Protein AF-A0A7S0B5Y5-F1 (afdb_monomer_lite)

Sequence (286 aa):
STWCAAFLTNGSPGVAISDFEARLVQMQGPQPQKERVVVRTYHIEKEEIPVEPLSETRFSLYTITFCCVRLVRPLVLAVCFPDGPQNKDVLAGICIACSWLATAGGMLAAVLLRAPLLEWTARQGLPAMQLEAVALRLLAAALIVEAAHQLLAVVRWHLFWSTGVLGEVDTREEVTWEEPLAFMLVILHVAGLLGTAIFICAYGRCYRAAWRRLRERRAAAGNNHGNVHVEQGTRRVDHGKVDVEQGARETPARGRWQQATSAARAWSQALASQVLGGEPRAGARP

Secondary structure (DSSP, 8-state):
--SSTTTTTSSS----TT-------------------------------PPPPTTTSTHHHHHHHHHHHHHHHHHHHHHH-TTSGGGT-HHHHHHHHHHHHHHHHHHHHHHHT-HHHHHHHHHTT--HHHHHHHHHHHHHHHHHHHHHHHHHHHHTHHHHTSSGGG----S-SS-TTHHHHHHHHHHHHHHHHHHHHHHHHHHHHHHHHHHHHHHHHHHHHHHHHHS------------------------THHHHHHHHHHHHHHHHHHHHHHHH----------

Organism: NCBI:txid73915

Radius of gyration: 30.74 Å; chains: 1; bounding box: 66×86×101 Å

Foldseek 3Di:
DPPPVVPVPVPDPPPPPVPPPDPPPDPDDDDDDPPPPPPPPPPPPPPPDDDDACQPDCNLVLLLVLLVLLVVLLVLCCPVQVPFVLVVDPLSVLLSVLSVLLSVLSNVLSVLSHPVNLVVCVVVVHDSLVSPVSSLVSNVVSLVSVVVSVVSCVVVCLCQQHLSSVPPPPDDDDDPPSRVSSVVSNVSVVVSVVSSVVSCVVCVSSSVVSVVVSVVVVVVVVVVVVPPPPCPPPPPDPDDDDPDPPPPPPDCPVVSVVVVVVVVVVVVVVVVCVVPPDDDDPDDDD

Structure (mmCIF, N/CA/C/O backbone):
data_AF-A0A7S0B5Y5-F1
#
_entry.id   AF-A0A7S0B5Y5-F1
#
loop_
_atom_site.group_PDB
_atom_site.id
_atom_site.type_symbol
_atom_site.label_atom_id
_atom_site.label_alt_id
_atom_site.label_comp_id
_atom_site.label_asym_id
_atom_site.label_entity_id
_atom_site.label_seq_id
_atom_site.pdbx_PDB_ins_code
_atom_site.Cartn_x
_atom_site.Cartn_y
_atom_site.Cartn_z
_atom_site.occupancy
_atom_site.B_iso_or_equiv
_atom_site.auth_seq_id
_atom_site.auth_comp_id
_atom_site.auth_asym_id
_atom_site.auth_atom_id
_atom_site.pdbx_PDB_model_num
ATOM 1 N N . SER A 1 1 ? -21.291 13.304 -9.947 1.00 39.16 1 SER A N 1
ATOM 2 C CA . SER A 1 1 ? -20.331 14.427 -10.040 1.00 39.16 1 SER A CA 1
ATOM 3 C C . SER A 1 1 ? -20.405 15.417 -8.867 1.00 39.16 1 SER A C 1
ATOM 5 O O . SER A 1 1 ? -19.496 16.219 -8.730 1.00 39.16 1 SER A O 1
ATOM 7 N N . THR A 1 2 ? -21.386 15.337 -7.958 1.00 35.16 2 THR A N 1
ATOM 8 C CA . THR A 1 2 ? -21.537 16.234 -6.784 1.00 35.16 2 THR A CA 1
ATOM 9 C C . THR A 1 2 ? -20.743 15.839 -5.526 1.00 35.16 2 THR A C 1
ATOM 11 O O . THR A 1 2 ? -20.670 16.619 -4.584 1.00 35.16 2 THR A O 1
ATOM 14 N N . TRP A 1 3 ? -20.092 14.670 -5.499 1.00 35.03 3 TRP A N 1
ATOM 15 C CA . TRP A 1 3 ? -19.387 14.169 -4.306 1.00 35.03 3 TRP A CA 1
ATOM 16 C C . TRP A 1 3 ? -17.942 14.678 -4.141 1.00 35.03 3 TRP A C 1
ATOM 18 O O . TRP A 1 3 ? -17.414 14.645 -3.032 1.00 35.03 3 TRP A O 1
ATOM 28 N N . CYS A 1 4 ? -17.305 15.196 -5.199 1.00 34.84 4 CYS A N 1
ATOM 29 C CA . CYS A 1 4 ? -15.924 15.695 -5.115 1.00 34.84 4 CYS A CA 1
ATOM 30 C C . CYS A 1 4 ? -15.815 17.107 -4.512 1.00 34.84 4 CYS A C 1
ATOM 32 O O . CYS A 1 4 ? -14.804 17.415 -3.885 1.00 34.84 4 CYS A O 1
ATOM 34 N N . ALA A 1 5 ? -16.849 17.949 -4.627 1.00 32.28 5 ALA A N 1
ATOM 35 C CA . ALA A 1 5 ? -16.793 19.335 -4.145 1.00 32.28 5 ALA A CA 1
ATOM 36 C C . ALA A 1 5 ? -16.844 19.455 -2.607 1.00 32.28 5 ALA A C 1
ATOM 38 O O . ALA A 1 5 ? -16.247 20.365 -2.040 1.00 32.28 5 ALA A O 1
ATOM 39 N N . ALA A 1 6 ? -17.473 18.503 -1.908 1.00 41.44 6 ALA A N 1
ATOM 40 C CA . ALA A 1 6 ? -17.549 18.504 -0.441 1.00 41.44 6 ALA A CA 1
ATOM 41 C C . ALA A 1 6 ? -16.256 18.019 0.256 1.00 41.44 6 ALA A C 1
ATOM 43 O O . ALA A 1 6 ? -16.141 18.083 1.482 1.00 41.44 6 ALA A O 1
ATOM 44 N N . PHE A 1 7 ? -15.284 17.502 -0.505 1.00 42.56 7 PHE A N 1
AT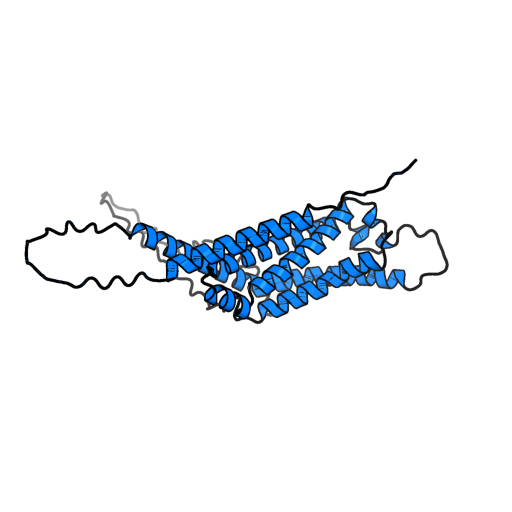OM 45 C CA . PHE A 1 7 ? -14.079 16.880 0.053 1.00 42.56 7 PHE A CA 1
ATOM 46 C C . PHE A 1 7 ? -12.902 17.853 0.200 1.00 42.56 7 PHE A C 1
ATOM 48 O O . PHE A 1 7 ? -12.104 17.697 1.122 1.00 42.56 7 PHE A O 1
ATOM 55 N N . LEU A 1 8 ? -12.819 18.887 -0.646 1.00 40.53 8 LEU A N 1
ATOM 56 C CA . LEU A 1 8 ? -11.734 19.878 -0.608 1.00 40.53 8 LEU A CA 1
ATOM 57 C C . LEU A 1 8 ? -11.936 20.983 0.447 1.00 40.53 8 LEU A C 1
ATOM 59 O O . LEU A 1 8 ? -10.991 21.696 0.761 1.00 40.53 8 LEU A O 1
ATOM 63 N N . THR A 1 9 ? -13.122 21.102 1.054 1.00 44.94 9 THR A N 1
ATOM 64 C CA . THR A 1 9 ? -13.418 22.131 2.073 1.00 44.94 9 THR A CA 1
ATOM 65 C C . THR A 1 9 ? -13.243 21.663 3.522 1.00 44.94 9 THR A C 1
ATOM 67 O O . THR A 1 9 ? -13.337 22.470 4.439 1.00 44.94 9 THR A O 1
ATOM 70 N N . ASN A 1 10 ? -12.925 20.387 3.768 1.00 45.41 10 ASN A N 1
ATOM 71 C CA . ASN A 1 10 ? -12.718 19.858 5.129 1.00 45.41 10 ASN A CA 1
ATOM 72 C C . ASN A 1 10 ? -11.267 19.985 5.644 1.00 45.41 10 ASN A C 1
ATOM 74 O O . ASN A 1 10 ? -10.918 19.406 6.675 1.00 45.41 10 ASN A O 1
ATOM 78 N N . GLY A 1 11 ? -10.423 20.730 4.928 1.00 39.28 11 GLY A N 1
ATOM 79 C CA . GLY A 1 11 ? -9.003 20.916 5.213 1.00 39.28 11 GLY A CA 1
ATOM 80 C C . GLY A 1 11 ? -8.646 22.316 5.708 1.00 39.28 11 GLY A C 1
ATOM 81 O O . GLY A 1 11 ? -7.759 22.931 5.141 1.00 39.28 11 GLY A O 1
ATOM 82 N N . SER A 1 12 ? -9.322 22.836 6.732 1.00 32.78 12 SER A N 1
ATOM 83 C CA . SER A 1 12 ? -8.753 23.840 7.646 1.00 32.78 12 SER A CA 1
ATOM 84 C C . SER A 1 12 ? -9.671 23.991 8.863 1.00 32.78 12 SER A C 1
ATOM 86 O O . SER A 1 12 ? -10.893 23.956 8.687 1.00 32.78 12 SER A O 1
ATOM 88 N N . PRO A 1 13 ? -9.156 24.169 10.095 1.00 42.69 13 PRO A N 1
ATOM 89 C CA . PRO A 1 13 ? -9.951 24.656 11.213 1.00 42.69 13 PRO A CA 1
ATOM 90 C C . PRO A 1 13 ? -10.277 26.133 10.959 1.00 42.69 13 PRO A C 1
ATOM 92 O O . PRO A 1 13 ? -9.744 27.033 11.600 1.00 42.69 13 PRO A O 1
ATOM 95 N N . GLY A 1 14 ? -11.155 26.384 9.988 1.00 37.28 14 GLY A N 1
ATOM 96 C CA . GLY A 1 14 ? -11.897 27.624 9.902 1.00 37.28 14 GLY A CA 1
ATOM 97 C C . GLY A 1 14 ? -12.808 27.661 11.113 1.00 37.28 14 GLY A C 1
ATOM 98 O O . GLY A 1 14 ? -13.929 27.158 11.077 1.00 37.28 14 GLY A O 1
ATOM 99 N N . VAL A 1 15 ? -12.296 28.209 12.213 1.00 46.28 15 VAL A N 1
ATOM 100 C CA . VAL A 1 15 ? -13.145 28.841 13.209 1.00 46.28 15 VAL A CA 1
ATOM 101 C C . VAL A 1 15 ? -13.877 29.927 12.429 1.00 46.28 15 VAL A C 1
ATOM 103 O O . VAL A 1 15 ? -13.324 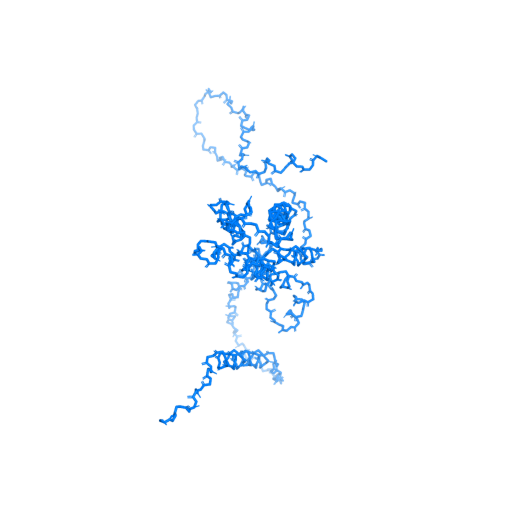30.991 12.163 1.00 46.28 15 VAL A O 1
ATOM 106 N N . ALA A 1 16 ? -15.086 29.619 11.968 1.00 42.12 16 ALA A N 1
ATOM 107 C CA . ALA A 1 16 ? -16.027 30.626 11.528 1.00 42.12 16 ALA A CA 1
ATOM 108 C C . ALA A 1 16 ? -16.400 31.424 12.782 1.00 42.12 16 ALA A C 1
ATOM 110 O O . ALA A 1 16 ? -17.374 31.136 13.471 1.00 42.12 16 ALA A O 1
ATOM 111 N N . ILE A 1 17 ? -15.546 32.391 13.125 1.00 46.53 17 ILE A N 1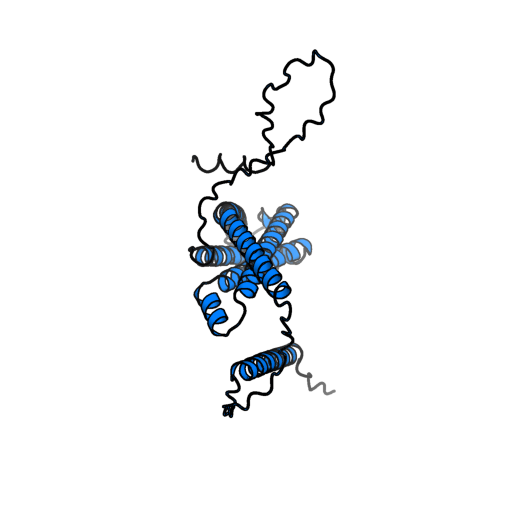
ATOM 112 C CA . ILE A 1 17 ? -15.861 33.506 14.014 1.00 46.53 17 ILE A CA 1
ATOM 113 C C . ILE A 1 17 ? -16.794 34.408 13.198 1.00 46.53 17 ILE A C 1
ATOM 115 O O . ILE A 1 17 ? -16.395 35.457 12.707 1.00 46.53 17 ILE A O 1
ATOM 119 N N . SER A 1 18 ? -18.004 33.927 12.929 1.00 42.44 18 SER A N 1
ATOM 120 C CA . SER A 1 18 ? -19.046 34.685 12.227 1.00 42.44 18 SER A CA 1
ATOM 121 C C . SER A 1 18 ? -20.152 35.125 13.178 1.00 42.44 18 SER A C 1
ATOM 123 O O . SER A 1 18 ? -20.810 36.113 12.896 1.00 42.44 18 SER A O 1
ATOM 125 N N . ASP A 1 19 ? -20.254 34.491 14.349 1.00 42.78 19 ASP A N 1
ATOM 126 C CA . ASP A 1 19 ? -21.210 34.859 15.398 1.00 42.78 19 ASP A CA 1
ATOM 127 C C . ASP A 1 19 ? -20.540 35.606 16.562 1.00 42.78 19 ASP A C 1
ATOM 129 O O . ASP A 1 19 ? -21.024 35.603 17.691 1.00 42.78 19 ASP A O 1
ATOM 133 N N . PHE A 1 20 ? -19.444 36.331 16.294 1.00 43.56 20 PHE A N 1
ATOM 134 C CA . PHE A 1 20 ? -19.077 37.488 17.128 1.00 43.56 20 PHE A CA 1
ATOM 135 C C . PHE A 1 20 ? -19.922 38.700 16.700 1.00 43.56 20 PHE A C 1
ATOM 137 O O . PHE A 1 20 ? -19.434 39.807 16.473 1.00 43.56 20 PHE A O 1
ATOM 144 N N . GLU A 1 21 ? -21.219 38.443 16.541 1.00 44.19 21 GLU A N 1
ATOM 145 C CA . GLU A 1 21 ? -22.265 39.435 16.439 1.00 44.19 21 GLU A CA 1
ATOM 146 C C . GLU A 1 21 ? -22.176 40.313 17.688 1.00 44.19 21 GLU A C 1
ATOM 148 O O . GLU A 1 21 ? -22.406 39.887 18.821 1.00 44.19 21 GLU A O 1
ATOM 153 N N . ALA A 1 22 ? -21.794 41.564 17.461 1.00 45.50 22 ALA A N 1
ATOM 154 C CA . ALA A 1 22 ? -22.666 42.674 17.813 1.00 45.50 22 ALA A CA 1
ATOM 155 C C . ALA A 1 22 ? -23.176 42.729 19.269 1.00 45.50 22 ALA A C 1
ATOM 157 O O . ALA A 1 22 ? -24.262 43.232 19.538 1.00 45.50 22 ALA A O 1
ATOM 158 N N . ARG A 1 23 ? -22.357 42.308 20.238 1.00 44.84 23 ARG A N 1
ATOM 159 C CA . ARG A 1 23 ? -22.477 42.717 21.648 1.00 44.84 23 ARG A CA 1
ATOM 160 C C . ARG A 1 23 ? -21.410 43.732 22.057 1.00 44.84 23 ARG A C 1
ATOM 162 O O . ARG A 1 23 ? -21.029 43.817 23.218 1.00 44.84 23 ARG A O 1
ATOM 169 N N . LEU A 1 24 ? -21.023 44.598 21.121 1.00 46.25 24 LEU A N 1
ATOM 170 C CA . LEU A 1 24 ? -20.589 45.965 21.433 1.00 46.25 24 LEU A CA 1
ATOM 171 C C . LEU A 1 24 ? -21.833 46.800 21.790 1.00 46.25 24 LEU A C 1
ATOM 173 O O . LEU A 1 24 ? -22.204 47.764 21.127 1.00 46.25 24 LEU A O 1
ATOM 177 N N . VAL A 1 25 ? -22.512 46.364 22.850 1.00 48.19 25 VAL A N 1
ATOM 178 C CA . VAL A 1 25 ? -23.472 47.175 23.585 1.00 48.19 25 VAL A CA 1
ATOM 179 C C . VAL A 1 25 ? -22.654 48.247 24.294 1.00 48.19 25 VAL A C 1
ATOM 181 O O . VAL A 1 25 ? -21.791 47.933 25.109 1.00 48.19 25 VAL A O 1
ATOM 184 N N . GLN A 1 26 ? -22.899 49.496 23.901 1.00 47.31 26 GLN A N 1
ATOM 185 C CA . GLN A 1 26 ? -22.809 50.706 24.720 1.00 47.31 26 GLN A CA 1
ATOM 186 C C . GLN A 1 26 ? -22.018 50.560 26.030 1.00 47.31 26 GLN A C 1
ATOM 188 O O . GLN A 1 26 ? -22.577 50.290 27.090 1.00 47.31 26 GLN A O 1
ATOM 193 N N . MET A 1 27 ? -20.716 50.842 25.976 1.00 44.50 27 MET A N 1
ATOM 194 C CA . MET A 1 27 ? -19.986 51.252 27.172 1.00 44.50 27 MET A CA 1
ATOM 195 C C . MET A 1 27 ? -20.224 52.744 27.409 1.00 44.50 27 MET A C 1
ATOM 197 O O . MET A 1 27 ? -19.503 53.596 26.896 1.00 44.50 27 MET A O 1
ATOM 201 N N . GLN A 1 28 ? -21.250 53.053 28.199 1.00 47.00 28 GLN A N 1
ATOM 202 C CA . GLN A 1 28 ? -21.404 54.358 28.836 1.00 47.00 28 GLN A CA 1
ATOM 203 C C . GLN A 1 28 ? -21.966 54.157 30.251 1.00 47.00 28 GLN A C 1
ATOM 205 O O . GLN A 1 28 ? -23.169 54.017 30.440 1.00 47.00 28 GLN A O 1
ATOM 210 N N . GLY A 1 29 ? -21.081 54.113 31.253 1.00 51.72 29 GLY A N 1
ATOM 211 C CA . GLY A 1 29 ? -21.468 54.135 32.669 1.00 51.72 29 GLY A CA 1
ATOM 212 C C . GLY A 1 29 ? -20.484 53.419 33.608 1.00 51.72 29 GLY A C 1
ATOM 213 O O . GLY A 1 29 ? -20.074 52.302 33.300 1.00 51.72 29 GLY A O 1
ATOM 214 N N . PRO A 1 30 ? -20.087 54.024 34.748 1.00 60.38 30 PRO A N 1
ATOM 215 C CA . PRO A 1 30 ? -19.076 53.467 35.638 1.00 60.38 30 PRO A CA 1
ATOM 216 C C . PRO A 1 30 ? -19.711 52.574 36.711 1.00 60.38 30 PRO A C 1
ATOM 218 O O . PRO A 1 30 ? -20.480 53.071 37.520 1.00 60.38 30 PRO A O 1
ATOM 221 N N . GLN A 1 31 ? -19.344 51.291 36.767 1.00 51.00 31 GLN A N 1
ATOM 222 C CA . GLN A 1 31 ? -19.075 50.549 38.013 1.00 51.00 31 GLN A CA 1
ATOM 223 C C . GLN A 1 31 ? -18.484 49.159 37.692 1.00 51.00 31 GLN A C 1
ATOM 225 O O . GLN A 1 31 ? -19.040 48.439 36.864 1.00 51.00 31 GLN A O 1
ATOM 230 N N . PRO A 1 32 ? -17.389 48.734 38.353 1.00 50.44 32 PRO A N 1
ATOM 231 C CA . PRO A 1 32 ? -16.787 47.428 38.127 1.00 50.44 32 PRO A CA 1
ATOM 232 C C . PRO A 1 32 ? -17.486 46.374 38.995 1.00 50.44 32 PRO A C 1
ATOM 234 O O . PRO A 1 32 ? -17.003 46.014 40.069 1.00 50.44 32 PRO A O 1
ATOM 237 N N . GLN A 1 33 ? -18.627 45.852 38.546 1.00 53.50 33 GLN A N 1
ATOM 238 C CA . GLN A 1 33 ? -19.107 44.572 39.066 1.00 53.50 33 GLN A CA 1
ATOM 239 C C . GLN A 1 33 ? -18.336 43.449 38.370 1.00 53.50 33 GLN A C 1
ATOM 241 O O . GLN A 1 33 ? -18.239 43.416 37.146 1.00 53.50 33 GLN A O 1
ATOM 246 N N . LYS A 1 34 ? -17.749 42.540 39.162 1.00 55.50 34 LYS A N 1
ATOM 247 C CA . LYS A 1 34 ? -17.116 41.300 38.688 1.00 55.50 34 LYS A CA 1
ATOM 248 C C . LYS A 1 34 ? -18.175 40.428 38.014 1.00 55.50 34 LYS A C 1
ATOM 250 O O . LYS A 1 34 ? -18.738 39.523 38.629 1.00 55.50 34 LYS A O 1
ATOM 255 N N . GLU A 1 35 ? -18.442 40.707 36.750 1.00 52.41 35 GLU A N 1
ATOM 256 C CA . GLU A 1 35 ? -19.261 39.867 35.900 1.00 52.41 35 GLU A CA 1
ATOM 257 C C . GLU A 1 35 ? -18.476 38.577 35.663 1.00 52.41 35 GLU A C 1
ATOM 259 O O . GLU A 1 35 ? -17.460 38.531 34.967 1.00 52.41 35 GLU A O 1
ATOM 264 N N . ARG A 1 36 ? -18.888 37.518 36.361 1.00 55.75 36 ARG A N 1
ATOM 265 C CA . ARG A 1 36 ? -18.360 36.176 36.156 1.00 55.75 36 ARG A CA 1
ATOM 266 C C . ARG A 1 36 ? -18.846 35.742 34.774 1.00 55.75 36 ARG A C 1
ATOM 268 O O . ARG A 1 36 ? -19.944 35.211 34.650 1.00 55.75 36 ARG A O 1
ATOM 275 N N . VAL A 1 37 ? -18.038 36.013 33.749 1.00 50.78 37 VAL A N 1
ATOM 276 C CA . VAL A 1 37 ? -18.264 35.568 32.372 1.00 50.78 37 VAL A CA 1
ATOM 277 C C . VAL A 1 37 ? -18.297 34.043 32.384 1.00 50.78 37 VAL A C 1
ATOM 279 O O . VAL A 1 37 ? -17.268 33.368 32.387 1.00 50.78 37 VAL A O 1
ATOM 282 N N . VAL A 1 38 ? -19.503 33.484 32.457 1.00 54.94 38 VAL A N 1
ATOM 283 C CA . VAL A 1 38 ? -19.734 32.060 32.247 1.00 54.94 38 VAL A CA 1
ATOM 284 C C . VAL A 1 38 ? -19.580 31.840 30.750 1.00 54.94 38 VAL A C 1
ATOM 286 O O . VAL A 1 38 ? -20.527 31.995 29.983 1.00 54.94 38 VAL A O 1
ATOM 289 N N . VAL A 1 39 ? -18.360 31.510 30.328 1.00 52.66 39 VAL A N 1
ATOM 290 C CA . VAL A 1 39 ? -18.098 30.994 28.986 1.00 52.66 39 VAL A CA 1
ATOM 291 C C . VAL A 1 39 ? -18.800 29.640 28.900 1.00 52.66 39 VAL A C 1
ATOM 293 O O . VAL A 1 39 ? -18.226 28.604 29.227 1.00 52.66 39 VAL A O 1
ATOM 296 N N . ARG A 1 40 ? -20.082 29.638 28.517 1.00 49.00 40 ARG A N 1
ATOM 297 C CA . ARG A 1 40 ? -20.756 28.423 28.059 1.00 49.00 40 ARG A CA 1
ATOM 298 C C . ARG A 1 40 ? -20.094 28.043 26.747 1.00 49.00 40 ARG A C 1
ATOM 300 O O . ARG A 1 40 ? -20.414 28.583 25.694 1.00 49.00 40 ARG A O 1
ATOM 307 N N . THR A 1 41 ? -19.124 27.146 26.829 1.00 49.03 41 THR A N 1
ATOM 308 C CA . THR A 1 41 ? -18.580 26.469 25.661 1.00 49.03 41 THR A CA 1
ATOM 309 C C . THR A 1 41 ? -19.717 25.624 25.096 1.00 49.03 41 THR A C 1
ATOM 311 O O . THR A 1 41 ? -20.046 24.573 25.643 1.00 49.03 41 THR A O 1
ATOM 314 N N . TYR A 1 42 ? -20.388 26.120 24.056 1.00 46.72 42 TYR A N 1
ATOM 315 C CA . TYR A 1 42 ? -21.338 25.318 23.298 1.00 46.72 42 TYR A CA 1
ATOM 316 C C . TYR A 1 42 ? -20.532 24.215 22.621 1.00 46.72 42 TYR A C 1
ATOM 318 O O . TYR A 1 42 ? -19.846 24.440 21.624 1.00 46.72 42 TYR A O 1
ATOM 326 N N . HIS A 1 43 ? -20.555 23.025 23.218 1.00 47.25 43 HIS A N 1
ATOM 327 C CA . HIS A 1 43 ? -20.105 21.817 22.556 1.00 47.25 43 HIS A CA 1
ATOM 328 C C . HIS A 1 43 ? -21.087 21.586 21.407 1.00 47.25 43 HIS A C 1
ATOM 330 O O . HIS A 1 43 ? -22.162 21.027 21.597 1.00 47.25 43 HIS A O 1
ATOM 336 N N . ILE A 1 44 ? -20.754 22.094 20.219 1.00 54.50 44 ILE A N 1
ATOM 337 C CA . ILE A 1 44 ? -21.410 21.669 18.986 1.00 54.50 44 ILE A CA 1
ATOM 338 C C . ILE A 1 44 ? -21.020 20.200 18.840 1.00 54.50 44 ILE A C 1
ATOM 340 O O . ILE A 1 44 ? -19.930 19.879 18.356 1.00 54.50 44 ILE A O 1
ATOM 344 N N . GLU A 1 45 ? -21.863 19.310 19.360 1.00 51.84 45 GLU A N 1
ATOM 345 C CA . GLU A 1 45 ? -21.813 17.890 19.052 1.00 51.84 45 GLU A CA 1
ATOM 346 C C . GLU A 1 45 ? -21.998 17.786 17.542 1.00 51.84 45 GLU A C 1
ATOM 348 O O . GLU A 1 45 ? -23.100 17.891 17.011 1.00 51.84 45 GLU A O 1
ATOM 353 N N . LYS A 1 46 ? -20.878 17.687 16.818 1.00 57.97 46 LYS A N 1
ATOM 354 C CA . LYS A 1 46 ? -20.907 17.326 15.407 1.00 57.97 46 LYS A CA 1
ATOM 355 C C . LYS A 1 46 ? -21.570 15.964 15.358 1.00 57.97 46 LYS A C 1
ATOM 357 O O . LYS A 1 46 ? -20.958 14.989 15.781 1.00 57.97 46 LYS A O 1
ATOM 362 N N . GLU A 1 47 ? -22.805 15.925 14.883 1.00 56.72 47 GLU A N 1
ATOM 363 C CA . GLU A 1 47 ? -23.543 14.696 14.644 1.00 56.72 47 GLU A CA 1
ATOM 364 C C . GLU A 1 47 ? -22.720 13.853 13.660 1.00 56.72 47 GLU A C 1
ATOM 366 O O . GLU A 1 47 ? -22.641 14.114 12.455 1.00 56.72 47 GLU A O 1
ATOM 371 N N . GLU A 1 48 ? -21.945 12.916 14.204 1.00 58.34 48 GLU A N 1
ATOM 372 C CA . GLU A 1 48 ? -21.059 12.094 13.404 1.00 58.34 48 GLU A CA 1
ATOM 373 C C . GLU A 1 48 ? -21.908 11.061 12.692 1.00 58.34 48 GLU A C 1
ATOM 375 O O . GLU A 1 48 ? -22.364 10.098 13.303 1.00 58.34 48 GLU A O 1
ATOM 380 N N . ILE A 1 49 ? -22.091 11.268 11.384 1.00 69.38 49 ILE A N 1
ATOM 381 C CA . ILE A 1 49 ? -22.713 10.287 10.494 1.00 69.38 49 ILE A CA 1
ATOM 382 C C . ILE A 1 49 ? -22.133 8.907 10.841 1.00 69.38 49 ILE A C 1
ATOM 384 O O . ILE A 1 49 ? -20.905 8.751 10.754 1.00 69.38 49 ILE A O 1
ATOM 388 N N . PRO A 1 50 ? -22.968 7.931 11.243 1.00 70.00 50 PRO A N 1
ATOM 389 C CA . PRO A 1 50 ? -22.492 6.632 11.683 1.00 70.00 50 PRO A CA 1
ATOM 390 C C . PRO A 1 50 ? -21.696 5.985 10.550 1.00 70.00 50 PRO A C 1
ATOM 392 O O . PRO A 1 50 ? -22.207 5.746 9.460 1.00 70.00 50 PRO A O 1
ATOM 395 N N . VAL A 1 51 ? -20.405 5.755 10.798 1.00 73.62 51 VAL A N 1
ATOM 396 C CA . VAL A 1 51 ? -19.517 5.062 9.860 1.00 73.62 51 VAL A CA 1
ATOM 397 C C . VAL A 1 51 ? -19.408 3.606 10.296 1.00 73.62 51 VAL A C 1
ATOM 399 O O . VAL A 1 51 ? -19.054 3.323 11.450 1.00 73.62 51 VAL A O 1
ATOM 402 N N . GLU A 1 52 ? -19.707 2.690 9.379 1.00 75.81 52 GLU A N 1
ATOM 403 C CA . GLU A 1 52 ? -19.508 1.255 9.586 1.00 75.81 52 GLU A CA 1
ATOM 404 C C . GLU A 1 52 ? -18.029 0.950 9.895 1.00 75.81 52 GLU A C 1
ATOM 406 O O . GLU A 1 52 ? -17.121 1.592 9.347 1.00 75.81 52 GLU A O 1
ATOM 411 N N . PRO A 1 53 ? -17.741 0.003 10.802 1.00 71.25 53 PRO A N 1
ATOM 412 C CA . PRO A 1 53 ? -16.370 -0.396 11.087 1.00 71.25 53 PRO A CA 1
ATOM 413 C C . PRO A 1 53 ? -15.728 -1.063 9.859 1.00 71.25 53 PRO A C 1
ATOM 415 O O . PRO A 1 53 ? -16.366 -1.811 9.121 1.00 71.25 53 PRO A O 1
ATOM 418 N N . LEU A 1 54 ? -14.422 -0.838 9.666 1.00 73.38 54 LEU A N 1
ATOM 419 C CA . LEU A 1 54 ? -13.656 -1.392 8.534 1.00 73.38 54 LEU A CA 1
ATOM 420 C C . LEU A 1 54 ? -13.771 -2.918 8.409 1.00 73.38 54 LEU A C 1
ATOM 422 O O . LEU A 1 54 ? -13.692 -3.439 7.300 1.00 73.38 54 LEU A O 1
ATOM 426 N N . SER A 1 55 ? -13.966 -3.615 9.530 1.00 69.75 55 SER A N 1
ATOM 427 C CA . SER A 1 55 ? -14.131 -5.069 9.598 1.00 69.75 55 SER A CA 1
ATOM 428 C C . SER A 1 55 ? -15.445 -5.580 9.001 1.00 69.75 55 SER A C 1
ATOM 430 O O . SER A 1 55 ? -15.482 -6.718 8.542 1.00 69.75 55 SER A O 1
ATOM 432 N N . GLU A 1 56 ? -16.505 -4.769 9.012 1.00 67.75 56 GLU A N 1
ATOM 433 C CA . GLU A 1 56 ? -17.841 -5.139 8.507 1.00 67.75 56 GLU A CA 1
ATOM 434 C C . GLU A 1 56 ? -18.029 -4.733 7.042 1.00 67.75 56 GLU A C 1
ATOM 436 O O . GLU A 1 56 ? -18.787 -5.350 6.297 1.00 67.75 56 GLU A O 1
ATOM 441 N N . THR A 1 57 ? -17.269 -3.739 6.587 1.00 70.12 57 THR A N 1
ATOM 442 C CA . THR A 1 57 ? -17.272 -3.327 5.184 1.00 70.12 57 THR A CA 1
ATOM 443 C C . THR A 1 57 ? -16.522 -4.322 4.285 1.00 70.12 57 THR A C 1
ATOM 445 O O . THR A 1 57 ? -15.579 -5.002 4.697 1.00 70.12 57 THR A O 1
ATOM 448 N N . ARG A 1 58 ? -16.829 -4.314 2.979 1.00 82.94 58 ARG A N 1
ATOM 449 C CA . ARG A 1 58 ? -16.044 -5.017 1.935 1.00 82.94 58 ARG A CA 1
ATOM 450 C C . ARG A 1 58 ? -14.607 -4.484 1.771 1.00 82.94 58 ARG A C 1
ATOM 452 O O . ARG A 1 58 ? -13.900 -4.896 0.854 1.00 82.94 58 ARG A O 1
ATOM 459 N N . PHE A 1 59 ? -14.158 -3.595 2.657 1.00 85.06 59 PHE A N 1
ATOM 460 C CA . PHE A 1 59 ? -12.836 -2.983 2.666 1.00 85.06 59 PHE A CA 1
ATOM 461 C C . PHE A 1 59 ? -11.709 -4.002 2.527 1.00 85.06 59 PHE A C 1
ATOM 463 O O . PHE A 1 59 ? -10.856 -3.831 1.668 1.00 85.06 59 PHE A O 1
ATOM 470 N N . SER A 1 60 ? -11.714 -5.087 3.308 1.00 84.31 60 SER A N 1
ATOM 471 C CA . SER A 1 60 ? -10.633 -6.083 3.238 1.00 84.31 60 SER A CA 1
ATOM 472 C C . SER A 1 60 ? -10.495 -6.703 1.841 1.00 84.31 60 SER A C 1
ATOM 474 O O . SER A 1 60 ? -9.379 -6.870 1.357 1.00 84.31 60 SER A O 1
ATOM 476 N N . LEU A 1 61 ? -11.610 -6.985 1.159 1.00 87.38 61 LEU A N 1
ATOM 477 C CA . LEU A 1 61 ? -11.609 -7.519 -0.205 1.00 87.38 61 LEU A CA 1
ATOM 478 C C . LEU A 1 61 ? -11.093 -6.492 -1.210 1.00 87.38 61 LEU A C 1
ATOM 480 O O . LEU A 1 61 ? -10.260 -6.834 -2.049 1.00 87.38 61 LEU A O 1
ATOM 484 N N . TYR A 1 62 ? -11.544 -5.242 -1.110 1.00 89.75 62 TYR A N 1
ATOM 485 C CA . TYR A 1 62 ? -11.077 -4.180 -1.997 1.00 89.75 62 TYR A CA 1
ATOM 486 C C . TYR A 1 62 ? -9.594 -3.872 -1.792 1.00 89.75 62 TYR A C 1
ATOM 488 O O . TYR A 1 62 ? -8.875 -3.745 -2.775 1.00 89.75 62 TYR A O 1
ATOM 496 N N . THR A 1 63 ? -9.114 -3.838 -0.547 1.00 88.56 63 THR A N 1
ATOM 497 C CA . THR A 1 63 ? -7.693 -3.649 -0.229 1.00 88.56 63 THR A CA 1
ATOM 498 C C . THR A 1 63 ? -6.850 -4.795 -0.774 1.00 88.56 63 THR A C 1
ATOM 500 O O . THR A 1 63 ? -5.848 -4.536 -1.429 1.00 88.56 63 THR A O 1
ATOM 503 N N . ILE A 1 64 ? -7.265 -6.053 -0.577 1.00 90.56 64 ILE A N 1
ATOM 504 C CA . ILE A 1 64 ? -6.547 -7.215 -1.129 1.00 90.56 64 ILE A CA 1
ATOM 505 C C . ILE A 1 64 ? -6.506 -7.137 -2.655 1.00 90.56 64 ILE A C 1
ATOM 507 O O . ILE A 1 64 ? -5.432 -7.245 -3.234 1.00 90.56 64 ILE A O 1
ATOM 511 N N . THR A 1 65 ? -7.649 -6.899 -3.300 1.00 91.75 65 THR A N 1
ATOM 512 C CA . THR A 1 65 ? -7.739 -6.812 -4.766 1.00 91.75 65 THR A CA 1
ATOM 513 C C . THR A 1 65 ? -6.851 -5.694 -5.301 1.00 91.75 65 THR A C 1
ATOM 515 O O . THR A 1 65 ? -6.079 -5.904 -6.233 1.00 91.75 65 THR A O 1
ATOM 518 N N . PHE A 1 66 ? -6.912 -4.520 -4.672 1.00 91.50 66 PHE A N 1
ATOM 519 C CA . PHE A 1 66 ? -6.070 -3.381 -5.004 1.00 91.50 66 PHE A CA 1
ATOM 520 C C . PHE A 1 66 ? -4.584 -3.726 -4.869 1.00 91.50 66 PHE A C 1
ATOM 522 O O . PHE A 1 66 ? -3.821 -3.511 -5.807 1.00 91.50 66 PHE A O 1
ATOM 529 N N . CYS A 1 67 ? -4.172 -4.334 -3.755 1.00 91.38 67 CYS A N 1
ATOM 530 C CA . CYS A 1 67 ? -2.801 -4.794 -3.564 1.00 91.38 67 CYS A CA 1
ATOM 531 C C . CYS A 1 67 ? -2.378 -5.832 -4.618 1.00 91.38 67 CYS A C 1
ATOM 533 O O . CYS A 1 67 ? -1.289 -5.718 -5.169 1.00 91.38 67 CYS A O 1
ATOM 535 N N . CYS A 1 68 ? -3.228 -6.802 -4.964 1.00 91.44 68 CYS A N 1
ATOM 536 C CA . CYS A 1 68 ? -2.926 -7.793 -6.000 1.00 91.44 68 CYS A CA 1
ATOM 537 C C . CYS A 1 68 ? -2.703 -7.145 -7.372 1.00 91.44 68 CYS A C 1
ATOM 539 O O . CYS A 1 68 ? -1.718 -7.456 -8.037 1.00 91.44 68 CYS A O 1
ATOM 541 N N . VAL A 1 69 ? -3.563 -6.205 -7.776 1.00 90.38 69 VAL A N 1
ATOM 542 C CA . VAL A 1 69 ? -3.385 -5.448 -9.028 1.00 90.38 69 VAL A CA 1
ATOM 543 C C . VAL A 1 69 ? -2.081 -4.649 -8.995 1.00 90.38 69 VAL A C 1
ATOM 545 O O . VAL A 1 69 ? -1.360 -4.591 -9.988 1.00 90.38 69 VAL A O 1
ATOM 548 N N . ARG A 1 70 ? -1.720 -4.085 -7.840 1.00 88.38 70 ARG A N 1
ATOM 549 C CA . ARG A 1 70 ? -0.462 -3.348 -7.678 1.00 88.38 70 ARG A CA 1
ATOM 550 C C . ARG A 1 70 ? 0.786 -4.214 -7.787 1.00 88.38 70 ARG A C 1
ATOM 552 O O . ARG A 1 70 ? 1.803 -3.694 -8.235 1.00 88.38 70 ARG A O 1
ATOM 559 N N . LEU A 1 71 ? 0.728 -5.500 -7.430 1.00 92.31 71 LEU A N 1
ATOM 560 C CA . LEU A 1 71 ? 1.857 -6.425 -7.605 1.00 92.31 71 LEU A CA 1
ATOM 561 C C . LEU A 1 71 ? 2.192 -6.680 -9.072 1.00 92.31 71 LEU A C 1
ATOM 563 O O . LEU A 1 71 ? 3.335 -7.015 -9.371 1.00 92.31 71 LEU A O 1
ATOM 567 N N . VAL A 1 72 ? 1.237 -6.494 -9.988 1.00 92.81 72 VAL A N 1
ATOM 568 C CA . VAL A 1 72 ? 1.455 -6.749 -11.417 1.00 92.81 72 VAL A CA 1
ATOM 569 C C . VAL A 1 72 ? 2.635 -5.932 -11.934 1.00 92.81 72 VAL A C 1
ATOM 571 O O . VAL A 1 72 ? 3.499 -6.473 -12.607 1.00 92.81 72 VAL A O 1
ATOM 574 N N . ARG A 1 73 ? 2.741 -4.653 -11.562 1.00 89.12 73 ARG A N 1
ATOM 575 C CA . ARG A 1 73 ? 3.823 -3.781 -12.037 1.00 89.12 73 ARG A CA 1
ATOM 576 C C . ARG A 1 73 ? 5.229 -4.255 -11.625 1.00 89.12 73 ARG A C 1
ATOM 578 O O . ARG A 1 73 ? 6.049 -4.457 -12.519 1.00 89.12 73 ARG A O 1
ATOM 585 N N . PRO A 1 74 ? 5.558 -4.420 -10.328 1.00 91.25 74 PRO A N 1
ATOM 586 C CA . PRO A 1 74 ? 6.876 -4.905 -9.934 1.00 91.25 74 PRO A CA 1
ATOM 587 C C . PRO A 1 74 ? 7.140 -6.345 -10.396 1.00 91.25 74 PRO A C 1
ATOM 589 O O . PRO A 1 74 ? 8.294 -6.672 -10.650 1.00 91.25 74 PRO A O 1
ATOM 592 N N . LEU A 1 75 ? 6.109 -7.183 -10.564 1.00 94.12 75 LEU A N 1
ATOM 593 C CA . LEU A 1 75 ? 6.259 -8.512 -11.165 1.00 94.12 75 LEU A CA 1
ATOM 594 C C . LEU A 1 75 ? 6.655 -8.431 -12.639 1.00 94.12 75 LEU A C 1
ATOM 596 O O . LEU A 1 75 ? 7.609 -9.082 -13.044 1.00 94.12 75 LEU A O 1
ATOM 600 N N . VAL A 1 76 ? 5.962 -7.611 -13.430 1.00 90.31 76 VAL A N 1
ATOM 601 C CA . VAL A 1 76 ? 6.285 -7.400 -14.847 1.00 90.31 76 VAL A CA 1
ATOM 602 C C . VAL A 1 76 ? 7.700 -6.835 -14.987 1.00 90.31 76 VAL A C 1
ATOM 604 O O . VAL A 1 76 ? 8.463 -7.336 -15.804 1.00 90.31 76 VAL A O 1
ATOM 607 N N . LEU A 1 77 ? 8.097 -5.876 -14.141 1.00 88.31 77 LEU A N 1
ATOM 608 C CA . LEU A 1 77 ? 9.477 -5.375 -14.100 1.00 88.31 77 LEU A CA 1
ATOM 609 C C . LEU A 1 77 ? 10.495 -6.479 -13.782 1.00 88.31 77 LEU A C 1
ATOM 611 O O . LEU A 1 77 ? 11.506 -6.580 -14.465 1.00 88.31 77 LEU A O 1
ATOM 615 N N . ALA A 1 78 ? 10.232 -7.305 -12.768 1.00 91.06 78 ALA A N 1
ATOM 616 C CA . ALA A 1 78 ? 11.158 -8.353 -12.345 1.00 91.06 78 ALA A CA 1
ATOM 617 C C . ALA A 1 78 ? 11.283 -9.498 -13.364 1.00 91.06 78 ALA A C 1
ATOM 619 O O . ALA A 1 78 ? 12.364 -10.055 -13.518 1.00 91.06 78 ALA A O 1
ATOM 620 N N . VAL A 1 79 ? 10.188 -9.857 -14.041 1.00 93.69 79 VAL A N 1
ATOM 621 C CA . VAL A 1 79 ? 10.141 -10.996 -14.972 1.00 93.69 79 VAL A CA 1
ATOM 622 C C . VAL A 1 79 ? 10.552 -10.594 -16.386 1.00 93.69 79 VAL A C 1
ATOM 624 O O . VAL A 1 79 ? 11.296 -11.327 -17.026 1.00 93.69 79 VAL A O 1
ATOM 627 N N . CYS A 1 80 ? 10.065 -9.454 -16.882 1.00 90.50 80 CYS A N 1
ATOM 628 C CA . CYS A 1 80 ? 10.267 -9.043 -18.274 1.00 90.50 80 CYS A CA 1
ATOM 629 C C . CYS A 1 80 ? 11.509 -8.165 -18.461 1.00 90.50 80 CYS A C 1
ATOM 631 O O . CYS A 1 80 ? 12.030 -8.101 -19.565 1.00 90.50 80 CYS A O 1
ATOM 633 N N . PHE A 1 81 ? 11.993 -7.508 -17.399 1.00 89.06 81 PHE A N 1
ATOM 634 C CA . PHE A 1 81 ? 13.167 -6.630 -17.451 1.00 89.06 81 PHE A CA 1
ATOM 635 C C . PHE A 1 81 ? 14.163 -6.903 -16.303 1.00 89.06 81 PHE A C 1
ATOM 637 O O . PHE A 1 81 ? 14.514 -5.978 -15.561 1.00 89.06 81 PHE A O 1
ATOM 644 N N . PRO A 1 82 ? 14.637 -8.153 -16.120 1.00 90.06 82 PRO A N 1
ATOM 645 C CA . PRO A 1 82 ? 15.533 -8.514 -15.015 1.00 90.06 82 PRO A CA 1
ATOM 646 C C . PRO A 1 82 ? 16.906 -7.832 -15.097 1.00 90.06 82 PRO A C 1
ATOM 648 O O . PRO A 1 82 ? 17.529 -7.612 -14.063 1.00 90.06 82 PRO A O 1
ATOM 651 N N . ASP A 1 83 ? 17.349 -7.426 -16.288 1.00 88.94 83 ASP A N 1
ATOM 652 C CA . ASP A 1 83 ? 18.636 -6.748 -16.508 1.00 88.94 83 ASP A CA 1
ATOM 653 C C . ASP A 1 83 ? 18.474 -5.266 -16.887 1.00 88.94 83 ASP A C 1
ATOM 655 O O . ASP 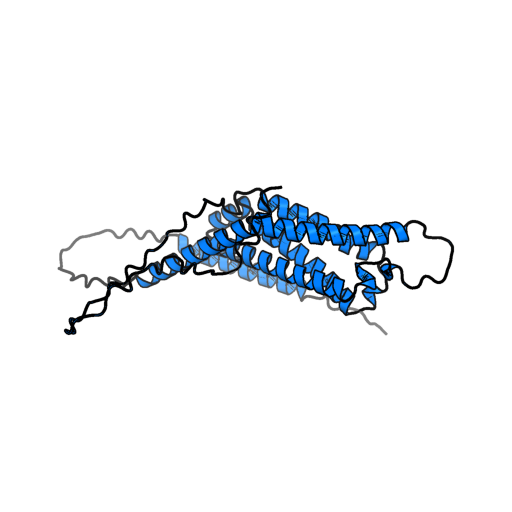A 1 83 ? 19.419 -4.610 -17.336 1.00 88.94 83 ASP A O 1
ATOM 659 N N . GLY A 1 84 ? 17.268 -4.717 -16.698 1.00 87.19 84 GLY A N 1
ATOM 660 C CA . GLY A 1 84 ? 16.968 -3.342 -17.077 1.00 87.19 84 GLY A CA 1
ATOM 661 C C . GLY A 1 84 ? 17.775 -2.295 -16.284 1.00 87.19 84 GLY A C 1
ATOM 662 O O . GLY A 1 84 ? 18.265 -2.561 -15.178 1.00 87.19 84 GLY A O 1
ATOM 663 N N . PRO A 1 85 ? 17.901 -1.063 -16.810 1.00 88.81 85 PRO A N 1
ATOM 664 C CA . PRO A 1 85 ? 18.693 0.017 -16.215 1.00 88.81 85 PRO A CA 1
ATOM 665 C C . PRO A 1 85 ? 18.249 0.393 -14.793 1.00 88.81 85 PRO A C 1
ATOM 667 O O . PRO A 1 85 ? 19.066 0.851 -13.994 1.00 88.81 85 PRO A O 1
ATOM 670 N N . GLN A 1 86 ? 16.996 0.119 -14.424 1.00 88.69 86 GLN A N 1
ATOM 671 C CA . GLN A 1 86 ? 16.485 0.270 -13.062 1.00 88.69 86 GLN A CA 1
ATOM 672 C C . GLN A 1 86 ? 17.250 -0.548 -12.013 1.00 88.69 86 GLN A C 1
ATOM 674 O O . GLN A 1 86 ? 17.269 -0.155 -10.851 1.00 88.69 86 GLN A O 1
ATOM 679 N N . ASN A 1 87 ? 17.897 -1.652 -12.394 1.00 89.69 87 ASN A N 1
ATOM 680 C CA . ASN A 1 87 ? 18.662 -2.482 -11.460 1.00 89.69 87 ASN A CA 1
ATOM 681 C C . ASN A 1 87 ? 20.086 -1.958 -11.237 1.00 89.69 87 ASN A C 1
ATOM 683 O O . ASN A 1 87 ? 20.718 -2.297 -10.239 1.00 89.69 87 ASN A O 1
ATOM 687 N N . LYS A 1 88 ? 20.576 -1.093 -12.132 1.00 93.06 88 LYS A N 1
ATOM 688 C CA . LYS A 1 88 ? 21.858 -0.387 -11.979 1.00 93.06 88 LYS A CA 1
ATOM 689 C C . LYS A 1 88 ? 21.704 0.900 -11.164 1.00 93.06 88 LYS A C 1
ATOM 691 O O . LYS A 1 88 ? 22.678 1.398 -10.605 1.00 93.06 88 LYS A O 1
ATOM 696 N N . ASP A 1 89 ? 20.486 1.432 -11.077 1.00 93.62 89 ASP A N 1
ATOM 697 C CA . ASP A 1 89 ? 20.185 2.660 -10.351 1.00 93.62 89 ASP A CA 1
ATOM 698 C C . ASP A 1 89 ? 19.673 2.380 -8.930 1.00 93.62 89 ASP A C 1
ATOM 700 O O . ASP A 1 89 ? 18.565 1.886 -8.725 1.00 93.62 89 ASP A O 1
ATOM 704 N N . VAL A 1 90 ? 20.464 2.761 -7.923 1.00 94.50 90 VAL A N 1
ATOM 705 C CA . VAL A 1 90 ? 20.136 2.535 -6.503 1.00 94.50 90 VAL A CA 1
ATOM 706 C C . VAL A 1 90 ? 18.784 3.146 -6.112 1.00 94.50 90 VAL A C 1
ATOM 708 O O . VAL A 1 90 ? 18.020 2.523 -5.374 1.00 94.50 90 VAL A O 1
ATOM 711 N N . LEU A 1 91 ? 18.445 4.341 -6.613 1.00 93.62 91 LEU A N 1
ATOM 712 C CA . LEU A 1 91 ? 17.170 4.991 -6.284 1.00 93.62 91 LEU A CA 1
ATOM 713 C C . LEU A 1 91 ? 15.987 4.273 -6.937 1.00 93.62 91 LEU A C 1
ATOM 715 O O . LEU A 1 91 ? 14.925 4.170 -6.321 1.00 93.62 91 LEU A O 1
ATOM 719 N N . ALA A 1 92 ? 16.157 3.751 -8.152 1.00 91.38 92 ALA A N 1
ATOM 720 C CA . ALA A 1 92 ? 15.137 2.932 -8.797 1.00 91.38 92 ALA A CA 1
ATOM 721 C C . ALA A 1 92 ? 14.942 1.593 -8.068 1.00 91.38 92 ALA A C 1
ATOM 723 O O . ALA A 1 92 ? 13.801 1.191 -7.834 1.00 91.38 92 ALA A O 1
ATOM 724 N N . GLY A 1 93 ? 16.026 0.963 -7.608 1.00 93.88 93 GLY A N 1
ATOM 725 C CA . GLY A 1 93 ? 15.971 -0.222 -6.750 1.00 93.88 93 GLY A CA 1
ATOM 726 C C . GLY A 1 93 ? 15.198 0.029 -5.449 1.00 93.88 93 GLY A C 1
ATOM 727 O O . GLY A 1 93 ? 14.289 -0.731 -5.112 1.00 93.88 93 GLY A O 1
ATOM 728 N N . ILE A 1 94 ? 15.475 1.143 -4.758 1.00 95.50 94 ILE A N 1
ATOM 729 C CA . ILE A 1 94 ? 14.718 1.560 -3.562 1.00 95.50 94 ILE A CA 1
ATOM 730 C C . ILE A 1 94 ? 13.243 1.795 -3.911 1.00 95.50 94 ILE A C 1
ATOM 732 O O . ILE A 1 94 ? 12.362 1.332 -3.190 1.00 95.50 94 ILE A O 1
ATOM 736 N N . CYS A 1 95 ? 12.954 2.458 -5.033 1.00 93.88 95 CYS A N 1
ATOM 737 C CA . CYS A 1 95 ? 11.590 2.699 -5.500 1.00 93.88 95 CYS A CA 1
ATOM 738 C C . CYS A 1 95 ? 10.809 1.387 -5.700 1.00 93.88 95 CYS A C 1
ATOM 740 O O . CYS A 1 95 ? 9.661 1.273 -5.259 1.00 93.88 95 CYS A O 1
ATOM 742 N N . ILE A 1 96 ? 11.432 0.374 -6.309 1.00 93.25 96 ILE A N 1
ATOM 743 C CA . ILE A 1 96 ? 10.845 -0.961 -6.499 1.00 93.25 96 ILE A CA 1
ATOM 744 C C . ILE A 1 96 ? 10.639 -1.656 -5.147 1.00 93.25 96 ILE A C 1
ATOM 746 O O . ILE A 1 96 ? 9.556 -2.188 -4.894 1.00 93.25 96 ILE A O 1
ATOM 750 N N . ALA A 1 97 ? 11.623 -1.599 -4.246 1.00 95.19 97 ALA A N 1
ATOM 751 C CA . ALA A 1 97 ? 11.510 -2.162 -2.901 1.00 95.19 97 ALA A CA 1
ATOM 752 C C . ALA A 1 97 ? 10.361 -1.523 -2.100 1.00 95.19 97 ALA A C 1
ATOM 754 O O . ALA A 1 97 ? 9.580 -2.238 -1.470 1.00 95.19 97 ALA A O 1
ATOM 755 N N . CYS A 1 98 ? 10.187 -0.199 -2.178 1.00 96.00 98 CYS A N 1
ATOM 756 C CA . CYS A 1 98 ? 9.047 0.495 -1.580 1.00 96.00 98 CYS A CA 1
ATOM 757 C C . CYS A 1 98 ? 7.716 -0.032 -2.131 1.00 96.00 98 CYS A C 1
ATOM 759 O O . CYS A 1 98 ? 6.809 -0.308 -1.349 1.00 96.00 98 CYS A O 1
ATOM 761 N N . SER A 1 99 ? 7.605 -0.253 -3.446 1.00 94.31 99 SER A N 1
ATOM 762 C CA . SER A 1 99 ? 6.394 -0.830 -4.049 1.00 94.31 99 SER A CA 1
ATOM 763 C C . SER A 1 99 ? 6.074 -2.220 -3.486 1.00 94.31 99 SER A C 1
ATOM 765 O O . SER A 1 99 ? 4.915 -2.513 -3.176 1.00 94.31 99 SER A O 1
ATOM 767 N N . TRP A 1 100 ? 7.084 -3.082 -3.329 1.00 96.00 100 TRP A N 1
ATOM 768 C CA . TRP A 1 100 ? 6.915 -4.410 -2.731 1.00 96.00 100 TRP A CA 1
ATOM 769 C C . TRP A 1 100 ? 6.472 -4.329 -1.270 1.00 96.00 100 TRP A C 1
ATOM 771 O O . TRP A 1 100 ? 5.485 -4.961 -0.892 1.00 96.00 100 TRP A O 1
ATOM 781 N N . LEU A 1 101 ? 7.155 -3.515 -0.462 1.00 96.25 101 LEU A N 1
ATOM 782 C CA . LEU A 1 101 ? 6.859 -3.350 0.962 1.00 96.25 101 LEU A CA 1
ATOM 783 C C . LEU A 1 101 ? 5.472 -2.751 1.203 1.00 96.25 101 LEU A C 1
ATOM 785 O O . LEU A 1 101 ? 4.735 -3.251 2.054 1.00 96.25 101 LEU A O 1
ATOM 789 N N . ALA A 1 102 ? 5.087 -1.726 0.438 1.00 94.81 102 ALA A N 1
ATOM 790 C CA . ALA A 1 102 ? 3.753 -1.137 0.509 1.00 94.81 102 ALA A CA 1
ATOM 791 C C . ALA A 1 102 ? 2.676 -2.187 0.212 1.00 94.81 102 ALA A C 1
ATOM 793 O O . ALA A 1 102 ? 1.667 -2.276 0.912 1.00 94.81 102 ALA A O 1
ATOM 794 N N . THR A 1 103 ? 2.915 -3.036 -0.787 1.00 93.75 103 THR A N 1
ATOM 795 C CA . THR A 1 103 ? 1.934 -4.038 -1.198 1.00 93.75 103 THR A CA 1
ATOM 796 C C . THR A 1 103 ? 1.835 -5.195 -0.205 1.00 93.75 103 THR A C 1
ATOM 798 O O . THR A 1 103 ? 0.732 -5.540 0.217 1.00 93.75 103 THR A O 1
ATOM 801 N N . ALA A 1 104 ? 2.967 -5.740 0.247 1.00 94.75 104 ALA A N 1
ATOM 802 C CA . ALA A 1 104 ? 3.000 -6.787 1.266 1.00 94.75 104 ALA A CA 1
ATOM 803 C C . ALA A 1 104 ? 2.401 -6.302 2.598 1.00 94.75 104 ALA A C 1
ATOM 805 O O . ALA A 1 104 ? 1.579 -6.994 3.203 1.00 94.75 104 ALA A O 1
ATOM 806 N N . GLY A 1 105 ? 2.750 -5.083 3.021 1.00 95.38 105 GLY A N 1
ATOM 807 C CA . GLY A 1 105 ? 2.191 -4.446 4.212 1.00 95.38 105 GLY A CA 1
ATOM 808 C C . GLY A 1 105 ? 0.683 -4.224 4.097 1.00 95.38 105 GLY A C 1
ATOM 809 O O . GLY A 1 105 ? -0.057 -4.557 5.023 1.00 95.38 105 GLY A O 1
ATOM 810 N N . GLY A 1 106 ? 0.207 -3.738 2.948 1.00 93.94 106 GLY A N 1
ATOM 811 C CA . GLY A 1 106 ? -1.219 -3.551 2.673 1.00 93.94 106 GLY A CA 1
ATOM 812 C C . GLY A 1 106 ? -2.014 -4.860 2.698 1.00 93.94 106 GLY A C 1
ATOM 813 O O . GLY A 1 106 ? -3.065 -4.924 3.338 1.00 93.94 106 GLY A O 1
ATOM 814 N N . MET A 1 107 ? -1.494 -5.928 2.081 1.00 94.06 107 MET A N 1
ATOM 815 C CA . MET A 1 107 ? -2.124 -7.255 2.106 1.00 94.06 107 MET A CA 1
ATOM 816 C C . MET A 1 107 ? -2.195 -7.820 3.520 1.00 94.06 107 MET A C 1
ATOM 818 O O . MET A 1 107 ? -3.260 -8.261 3.952 1.00 94.06 107 MET A O 1
ATOM 822 N N . LEU A 1 108 ? -1.084 -7.775 4.260 1.00 95.31 108 LEU A N 1
ATOM 823 C CA . LEU A 1 108 ? -1.046 -8.258 5.634 1.00 95.31 108 LEU A CA 1
ATOM 824 C C . LEU A 1 108 ? -2.021 -7.461 6.511 1.00 95.31 108 LEU A C 1
ATOM 826 O O . LEU A 1 108 ? -2.813 -8.060 7.231 1.00 95.31 108 LEU A O 1
ATOM 830 N N . ALA A 1 109 ? -2.057 -6.131 6.392 1.00 93.88 109 ALA A N 1
ATOM 831 C CA . ALA A 1 109 ? -3.019 -5.299 7.112 1.00 93.88 109 ALA A CA 1
ATOM 832 C C . ALA A 1 109 ? -4.474 -5.668 6.777 1.00 93.88 109 ALA A C 1
ATOM 834 O O . ALA A 1 109 ? -5.307 -5.775 7.677 1.00 93.88 109 ALA A O 1
ATOM 835 N N . ALA A 1 110 ? -4.785 -5.910 5.502 1.00 92.50 110 ALA A N 1
ATOM 836 C CA . ALA A 1 110 ? -6.124 -6.298 5.069 1.00 92.50 110 ALA A CA 1
ATOM 837 C C . ALA A 1 110 ? -6.551 -7.665 5.619 1.00 92.50 110 ALA A C 1
ATOM 839 O O . ALA A 1 110 ? -7.701 -7.825 6.030 1.00 92.50 110 ALA A O 1
ATOM 840 N N . VAL A 1 111 ? -5.631 -8.634 5.665 1.00 93.12 111 VAL A N 1
ATOM 841 C CA . VAL A 1 111 ? -5.858 -9.945 6.292 1.00 93.12 111 VAL A CA 1
ATOM 842 C C . VAL A 1 111 ? -6.092 -9.785 7.792 1.00 93.12 111 VAL A C 1
ATOM 844 O O . VAL A 1 111 ? -7.038 -10.366 8.320 1.00 93.12 111 VAL A O 1
ATOM 847 N N . LEU A 1 112 ? -5.291 -8.953 8.464 1.00 92.94 112 LEU A N 1
ATOM 848 C CA . LEU A 1 112 ? -5.422 -8.699 9.899 1.00 92.94 112 LEU A CA 1
ATOM 849 C C . LEU A 1 112 ? -6.749 -8.022 10.283 1.00 92.94 112 LEU A C 1
ATOM 851 O O . LEU A 1 112 ? -7.240 -8.230 11.390 1.00 92.94 112 LEU A O 1
ATOM 855 N N . LEU A 1 113 ? -7.348 -7.249 9.373 1.00 90.75 113 LEU A N 1
ATOM 856 C CA . LEU A 1 113 ? -8.637 -6.575 9.576 1.00 90.75 113 LEU A CA 1
ATOM 857 C C . LEU A 1 113 ? -9.862 -7.447 9.257 1.00 90.75 113 LEU A C 1
ATOM 859 O O . LEU A 1 113 ? -10.992 -6.990 9.432 1.00 90.75 113 LEU A O 1
ATOM 863 N N . ARG A 1 114 ? -9.686 -8.686 8.781 1.00 90.00 114 ARG A N 1
ATOM 864 C CA . ARG A 1 114 ? -10.819 -9.569 8.468 1.00 90.00 114 ARG A CA 1
ATOM 865 C C . ARG A 1 114 ? -11.541 -10.027 9.737 1.00 90.00 114 ARG A C 1
ATOM 867 O O . ARG A 1 114 ? -10.914 -10.565 10.649 1.00 90.00 114 ARG A O 1
ATOM 874 N N . ALA A 1 115 ? -12.873 -9.914 9.738 1.00 87.75 115 ALA A N 1
ATOM 875 C CA . ALA A 1 115 ? -13.722 -10.321 10.860 1.00 87.75 115 ALA A CA 1
ATOM 876 C C . ALA A 1 115 ? -13.466 -11.765 11.350 1.00 87.75 115 ALA A C 1
ATOM 878 O O . ALA A 1 115 ? -13.244 -11.925 12.549 1.00 87.75 115 ALA A O 1
ATOM 879 N N . PRO A 1 116 ? -13.342 -12.794 10.479 1.00 88.12 116 PRO A N 1
ATOM 880 C CA . PRO A 1 116 ? -13.039 -14.153 10.934 1.00 88.12 116 PRO A CA 1
ATOM 881 C C . PRO A 1 116 ? -11.748 -14.268 11.751 1.00 88.12 116 PRO A C 1
ATOM 883 O O . PRO A 1 116 ? -11.688 -15.040 12.705 1.00 88.12 116 PRO A O 1
ATOM 886 N N . LEU A 1 117 ? -10.712 -13.497 11.402 1.00 88.94 117 LEU A N 1
ATOM 887 C CA . LEU A 1 117 ? -9.440 -13.536 12.118 1.00 88.94 117 LEU A CA 1
ATOM 888 C C . LEU A 1 117 ? -9.540 -12.805 13.459 1.00 88.94 117 LEU A C 1
ATOM 890 O O . LEU A 1 117 ? -9.059 -13.311 14.472 1.00 88.94 117 LEU A O 1
ATOM 894 N N . LEU A 1 118 ? -10.203 -11.648 13.486 1.00 88.50 118 LEU A N 1
ATOM 895 C CA . LEU A 1 118 ? -10.449 -10.906 14.723 1.00 88.50 118 LEU A CA 1
ATOM 896 C C . LEU A 1 118 ? -11.291 -11.733 15.705 1.00 88.50 118 LEU A C 1
ATOM 898 O O . LEU A 1 118 ? -10.916 -11.860 16.870 1.00 88.50 118 LEU A O 1
ATOM 902 N N . GLU A 1 119 ? -12.356 -12.383 15.236 1.00 89.44 119 GLU A N 1
ATOM 903 C CA . GLU A 1 119 ? -13.154 -13.308 16.046 1.00 89.44 119 GLU A CA 1
ATOM 904 C C . GLU A 1 119 ? -12.337 -14.501 16.534 1.00 89.44 119 GLU A C 1
ATOM 906 O O . GLU A 1 119 ? -12.417 -14.869 17.705 1.00 89.44 119 GLU A O 1
ATOM 911 N N . TRP A 1 120 ? -11.533 -15.104 15.657 1.00 92.25 120 TRP A N 1
ATOM 912 C CA . TRP A 1 120 ? -10.674 -16.219 16.033 1.00 92.25 120 TRP A CA 1
ATOM 913 C C . TRP A 1 120 ? -9.677 -15.809 17.123 1.00 92.25 120 TRP A C 1
ATOM 915 O O . TRP A 1 120 ? -9.571 -16.504 18.131 1.00 92.25 120 TRP A O 1
ATOM 925 N N . THR A 1 121 ? -9.017 -14.652 16.997 1.00 91.38 121 THR A N 1
ATOM 926 C CA . THR A 1 121 ? -8.105 -14.151 18.043 1.00 91.38 121 THR A CA 1
ATOM 927 C C . THR A 1 121 ? -8.827 -13.854 19.356 1.00 91.38 121 THR A C 1
ATOM 929 O O . THR A 1 121 ? -8.306 -14.196 20.419 1.00 91.38 121 THR A O 1
ATOM 932 N N . ALA A 1 122 ? -10.049 -13.316 19.299 1.00 88.81 122 ALA A N 1
ATOM 933 C CA . ALA A 1 122 ? -10.877 -13.108 20.482 1.00 88.81 122 ALA A CA 1
ATOM 934 C C . ALA A 1 122 ? -11.225 -14.437 21.178 1.00 88.81 122 ALA A C 1
ATOM 936 O O . ALA A 1 122 ? -11.145 -14.524 22.403 1.00 88.81 122 ALA A O 1
ATOM 937 N N . ARG A 1 123 ? -11.524 -15.501 20.416 1.00 92.50 123 ARG A N 1
ATOM 938 C CA . ARG A 1 123 ? -11.770 -16.853 20.959 1.00 92.50 123 ARG A CA 1
ATOM 939 C C . ARG A 1 123 ? -10.534 -17.456 21.632 1.00 92.50 123 ARG A C 1
ATOM 941 O O . ARG A 1 123 ? -10.684 -18.216 22.582 1.00 92.50 123 ARG A O 1
ATOM 948 N N . GLN A 1 124 ? -9.328 -17.093 21.190 1.00 91.50 124 GLN A N 1
ATOM 949 C CA . GLN A 1 124 ? -8.069 -17.504 21.829 1.00 91.50 124 GLN A CA 1
ATOM 950 C C . GLN A 1 124 ? -7.739 -16.701 23.102 1.00 91.50 124 GLN A C 1
ATOM 952 O O . GLN A 1 124 ? -6.696 -16.915 23.716 1.00 91.50 124 GLN A O 1
ATOM 957 N N . GLY A 1 125 ? -8.592 -15.751 23.500 1.00 88.94 125 GLY A N 1
ATOM 958 C CA . GLY A 1 125 ? -8.325 -14.850 24.620 1.00 88.94 125 GLY A CA 1
ATOM 959 C C . GLY A 1 125 ? -7.241 -13.813 24.322 1.00 88.94 125 GLY A C 1
ATOM 960 O O . GLY A 1 125 ? -6.812 -13.108 25.233 1.00 88.94 125 GLY A O 1
ATOM 961 N N . LEU A 1 126 ? -6.796 -13.696 23.065 1.00 86.31 126 LEU A N 1
ATOM 962 C CA . LEU A 1 126 ? -5.872 -12.648 22.660 1.00 86.31 126 LEU A CA 1
ATOM 963 C C . LEU A 1 126 ? -6.628 -11.319 22.538 1.00 86.31 126 LEU A C 1
ATOM 965 O O . LEU A 1 126 ? -7.783 -11.283 22.104 1.00 86.31 126 LEU A O 1
ATOM 969 N N . PRO A 1 127 ? -5.991 -10.196 22.895 1.00 83.69 127 PRO A N 1
ATOM 970 C CA . PRO A 1 127 ? -6.629 -8.893 22.821 1.00 83.69 127 PRO A CA 1
ATOM 971 C C . PRO A 1 127 ? -6.802 -8.476 21.354 1.00 83.69 127 PRO A C 1
ATOM 973 O O . PRO A 1 127 ? -5.908 -7.868 20.768 1.00 83.69 127 PRO A O 1
ATOM 976 N N . ALA A 1 128 ? -7.974 -8.744 20.768 1.00 85.25 128 ALA A N 1
ATOM 977 C CA . ALA A 1 128 ? -8.320 -8.366 19.390 1.00 85.25 128 ALA A CA 1
ATOM 978 C C . ALA A 1 128 ? -8.074 -6.868 19.101 1.00 85.25 128 ALA A C 1
ATOM 980 O O . ALA A 1 128 ? -7.661 -6.499 18.004 1.00 85.25 128 ALA A O 1
ATOM 981 N N . MET A 1 129 ? -8.207 -6.010 20.122 1.00 84.06 129 MET A N 1
ATOM 982 C CA . MET A 1 129 ? -7.862 -4.583 20.052 1.00 84.06 129 MET A CA 1
ATOM 983 C C . MET A 1 129 ? -6.391 -4.313 19.695 1.00 84.06 129 MET A C 1
ATOM 985 O O . MET A 1 129 ? -6.082 -3.296 19.075 1.00 84.06 129 MET A O 1
ATOM 989 N N . GLN A 1 130 ? -5.461 -5.180 20.105 1.00 89.31 130 GLN A N 1
ATOM 990 C CA . GLN A 1 130 ? -4.052 -5.053 19.728 1.00 89.31 130 GLN A CA 1
ATOM 991 C C . GLN A 1 130 ? -3.850 -5.418 18.258 1.00 89.31 130 GLN A C 1
ATOM 993 O O . GLN A 1 130 ? -3.127 -4.704 17.567 1.00 89.31 130 GLN A O 1
ATOM 998 N N . LEU A 1 131 ? -4.524 -6.465 17.770 1.00 90.38 131 LEU A N 1
ATOM 999 C CA . LEU A 1 131 ? -4.435 -6.883 16.371 1.00 90.38 131 LEU A CA 1
ATOM 1000 C C . LEU A 1 131 ? -4.989 -5.809 15.431 1.00 90.38 131 LEU A C 1
ATOM 1002 O O . LEU A 1 131 ? -4.310 -5.414 14.487 1.00 90.38 131 LEU A O 1
ATOM 1006 N N . GLU A 1 132 ? -6.169 -5.271 15.746 1.00 90.44 132 GLU A N 1
ATOM 1007 C CA . GLU A 1 132 ? -6.787 -4.165 15.007 1.00 90.44 132 GLU A CA 1
ATOM 1008 C C . GLU A 1 132 ? -5.856 -2.940 14.967 1.00 90.44 132 GLU A C 1
ATOM 1010 O O . GLU A 1 132 ? -5.621 -2.356 13.910 1.00 90.44 132 GLU A O 1
ATOM 1015 N N . ALA A 1 133 ? -5.236 -2.589 16.098 1.00 90.12 133 ALA A N 1
ATOM 1016 C CA . ALA A 1 133 ? -4.283 -1.485 16.162 1.00 90.12 133 ALA A CA 1
ATOM 1017 C C . ALA A 1 133 ? -3.035 -1.700 15.300 1.00 90.12 133 ALA A C 1
ATOM 1019 O O . ALA A 1 133 ? -2.562 -0.762 14.654 1.00 90.12 133 ALA A O 1
ATOM 1020 N N . VAL A 1 134 ? -2.472 -2.911 15.326 1.00 94.31 134 VAL A N 1
ATOM 1021 C CA . VAL A 1 134 ? -1.316 -3.281 14.503 1.00 94.31 134 VAL A CA 1
ATOM 1022 C C . VAL A 1 134 ? -1.690 -3.203 13.030 1.00 94.31 134 VAL A C 1
ATOM 1024 O O . VAL A 1 134 ? -0.954 -2.598 12.257 1.00 94.31 134 VAL A O 1
ATOM 1027 N N . ALA A 1 135 ? -2.858 -3.721 12.656 1.00 93.56 135 ALA A N 1
ATOM 1028 C CA . ALA A 1 135 ? -3.329 -3.700 11.281 1.00 93.56 135 ALA A CA 1
ATOM 1029 C C . ALA A 1 135 ? -3.527 -2.272 10.754 1.00 93.56 135 ALA A C 1
ATOM 1031 O O . ALA A 1 135 ? -3.061 -1.947 9.664 1.00 93.56 135 ALA A O 1
ATOM 1032 N N . LEU A 1 136 ? -4.139 -1.384 11.546 1.00 92.31 136 LEU A N 1
ATOM 1033 C CA . LEU A 1 136 ? -4.307 0.024 11.175 1.00 92.31 136 LEU A CA 1
ATOM 1034 C C . LEU A 1 136 ? -2.956 0.744 11.026 1.00 92.31 136 LEU A C 1
ATOM 1036 O O . LEU A 1 136 ? -2.759 1.482 10.063 1.00 92.31 136 LEU A O 1
ATOM 1040 N N . ARG A 1 137 ? -1.996 0.500 11.931 1.00 95.69 137 ARG A N 1
ATOM 1041 C CA . ARG A 1 137 ? -0.631 1.051 11.813 1.00 95.69 137 ARG A CA 1
ATOM 1042 C C . ARG A 1 137 ? 0.076 0.553 10.565 1.00 95.69 137 ARG A C 1
ATOM 1044 O O . ARG A 1 137 ? 0.715 1.344 9.882 1.00 95.69 137 ARG A O 1
ATOM 1051 N N . LEU A 1 138 ? -0.041 -0.740 10.283 1.00 95.31 138 LEU A N 1
ATOM 1052 C CA . LEU A 1 138 ? 0.575 -1.362 9.123 1.00 95.31 138 LEU A CA 1
ATOM 1053 C C . LEU A 1 138 ? -0.011 -0.804 7.823 1.00 95.31 138 LEU A C 1
ATOM 1055 O O . LEU A 1 138 ? 0.740 -0.497 6.905 1.00 95.31 138 LEU A O 1
ATOM 1059 N N . LEU A 1 139 ? -1.327 -0.583 7.777 1.00 94.19 139 LEU A N 1
ATOM 1060 C CA . LEU A 1 139 ? -1.991 0.065 6.649 1.00 94.19 139 LEU A CA 1
ATOM 1061 C C . LEU A 1 139 ? -1.509 1.511 6.451 1.00 94.19 139 LEU A C 1
ATOM 1063 O O . LEU A 1 139 ? -1.217 1.911 5.327 1.00 94.19 139 LEU A O 1
ATOM 1067 N N . ALA A 1 140 ? -1.390 2.295 7.527 1.00 94.12 140 ALA A N 1
ATOM 1068 C CA . ALA A 1 140 ? -0.860 3.656 7.442 1.00 94.12 140 ALA A CA 1
ATOM 1069 C C . ALA A 1 140 ? 0.606 3.681 6.993 1.00 94.12 140 ALA A C 1
ATOM 1071 O O . ALA A 1 140 ? 0.971 4.486 6.140 1.00 94.12 140 ALA A O 1
ATOM 1072 N N . ALA A 1 141 ? 1.434 2.778 7.522 1.00 95.94 141 ALA A N 1
ATOM 1073 C CA . ALA A 1 141 ? 2.820 2.628 7.098 1.00 95.94 141 ALA A CA 1
ATOM 1074 C C . ALA A 1 141 ? 2.906 2.243 5.614 1.00 95.94 141 ALA A C 1
ATOM 1076 O O . ALA A 1 141 ? 3.672 2.854 4.878 1.00 95.94 141 ALA A O 1
ATOM 1077 N N . ALA A 1 142 ? 2.070 1.308 5.154 1.00 95.12 142 ALA A N 1
ATOM 1078 C CA . ALA A 1 142 ? 1.988 0.926 3.748 1.00 95.12 142 ALA A CA 1
ATOM 1079 C C . ALA A 1 142 ? 1.627 2.117 2.846 1.00 95.12 142 ALA A C 1
ATOM 1081 O O . ALA A 1 142 ? 2.263 2.303 1.815 1.00 95.12 142 ALA A O 1
ATOM 1082 N N . LEU A 1 143 ? 0.677 2.968 3.255 1.00 93.19 143 LEU A N 1
ATOM 1083 C CA . LEU A 1 143 ? 0.328 4.191 2.520 1.00 93.19 143 LEU A CA 1
ATOM 1084 C C . LEU A 1 143 ? 1.462 5.230 2.501 1.00 93.19 143 LEU A C 1
ATOM 1086 O O . LEU A 1 143 ? 1.647 5.911 1.497 1.00 93.19 143 LEU A O 1
ATOM 1090 N N . ILE A 1 144 ? 2.233 5.358 3.583 1.00 94.00 144 ILE A N 1
ATOM 1091 C CA . ILE A 1 144 ? 3.402 6.253 3.627 1.00 94.00 144 ILE A CA 1
ATOM 1092 C C . ILE A 1 144 ? 4.505 5.741 2.696 1.00 94.00 144 ILE A C 1
ATOM 1094 O O . ILE A 1 144 ? 5.060 6.512 1.916 1.00 94.00 144 ILE A O 1
ATOM 1098 N N . VAL A 1 145 ? 4.804 4.440 2.749 1.00 95.69 145 VAL A N 1
ATOM 1099 C CA . VAL A 1 145 ? 5.781 3.801 1.855 1.00 95.69 145 VAL A CA 1
ATOM 1100 C C . VAL A 1 145 ? 5.328 3.920 0.399 1.00 95.69 145 VAL A C 1
ATOM 1102 O O . VAL A 1 145 ? 6.149 4.160 -0.482 1.00 95.69 145 VAL A O 1
ATOM 1105 N N . GLU A 1 146 ? 4.023 3.832 0.149 1.00 93.56 146 GLU A N 1
ATOM 1106 C CA . GLU A 1 146 ? 3.444 4.069 -1.167 1.00 93.56 146 GLU A CA 1
ATOM 1107 C C . GLU A 1 146 ? 3.654 5.509 -1.646 1.00 93.56 146 GLU A C 1
ATOM 1109 O O . GLU A 1 146 ? 4.084 5.727 -2.774 1.00 93.56 146 GLU A O 1
ATOM 1114 N N . ALA A 1 147 ? 3.410 6.507 -0.796 1.00 90.81 147 ALA A N 1
ATOM 1115 C CA . ALA A 1 147 ? 3.687 7.898 -1.144 1.00 90.81 147 ALA A CA 1
ATOM 1116 C C . ALA A 1 147 ? 5.179 8.115 -1.455 1.00 90.81 147 ALA A C 1
ATOM 1118 O O . ALA A 1 147 ? 5.513 8.793 -2.425 1.00 90.81 147 ALA A O 1
ATOM 1119 N N . ALA A 1 148 ? 6.076 7.489 -0.687 1.00 93.38 148 ALA A N 1
ATOM 1120 C CA . ALA A 1 148 ? 7.511 7.519 -0.957 1.00 93.38 148 ALA A CA 1
ATOM 1121 C C . ALA A 1 148 ? 7.863 6.869 -2.308 1.00 93.38 148 ALA A C 1
ATOM 1123 O O . ALA A 1 148 ? 8.644 7.441 -3.065 1.00 93.38 148 ALA A O 1
ATOM 1124 N N . HIS A 1 149 ? 7.249 5.729 -2.649 1.00 94.31 149 HIS A N 1
ATOM 1125 C CA . HIS A 1 149 ? 7.381 5.099 -3.967 1.00 94.31 149 HIS A CA 1
ATOM 1126 C C . HIS A 1 149 ? 6.983 6.063 -5.095 1.00 94.31 149 HIS A C 1
ATOM 1128 O O . HIS A 1 149 ? 7.746 6.236 -6.043 1.00 94.31 149 HIS A O 1
ATOM 1134 N N . GLN A 1 150 ? 5.837 6.739 -4.973 1.00 92.06 150 GLN A N 1
ATOM 1135 C CA . GLN A 1 150 ? 5.369 7.699 -5.981 1.00 92.06 150 GLN A CA 1
ATOM 1136 C C . GLN A 1 150 ? 6.332 8.887 -6.134 1.00 92.06 150 GLN A C 1
ATOM 1138 O O . GLN A 1 150 ? 6.668 9.269 -7.252 1.00 92.06 150 GLN A O 1
ATOM 1143 N N . LEU A 1 151 ? 6.842 9.435 -5.025 1.00 91.56 151 LEU A N 1
ATOM 1144 C CA . LEU A 1 151 ? 7.831 10.519 -5.060 1.00 91.56 151 LEU A CA 1
ATOM 1145 C C . LEU A 1 151 ? 9.138 10.079 -5.736 1.00 91.56 151 LEU A C 1
ATOM 1147 O O . LEU A 1 151 ? 9.656 10.794 -6.592 1.00 91.56 151 LEU A O 1
ATOM 1151 N N . LEU A 1 152 ? 9.651 8.892 -5.404 1.00 92.00 152 LEU A N 1
ATOM 1152 C CA . LEU A 1 152 ? 10.858 8.343 -6.029 1.00 92.00 152 LEU A CA 1
ATOM 1153 C C . LEU A 1 152 ? 10.657 8.058 -7.520 1.00 92.00 152 LEU A C 1
ATOM 1155 O O . LEU A 1 152 ? 11.557 8.320 -8.318 1.00 92.00 152 LEU A O 1
ATOM 1159 N N . ALA A 1 153 ? 9.479 7.567 -7.909 1.00 90.69 153 ALA A N 1
ATOM 1160 C CA . ALA A 1 153 ? 9.129 7.352 -9.307 1.00 90.69 153 ALA A CA 1
ATOM 1161 C C . ALA A 1 153 ? 9.116 8.669 -10.097 1.00 90.69 153 ALA A C 1
ATOM 1163 O O . ALA A 1 153 ? 9.613 8.703 -11.218 1.00 90.69 153 ALA A O 1
ATOM 1164 N N . VAL A 1 154 ? 8.616 9.763 -9.509 1.00 89.69 154 VAL A N 1
ATOM 1165 C CA . VAL A 1 154 ? 8.675 11.104 -10.118 1.00 89.69 154 VAL A CA 1
ATOM 1166 C C . VAL A 1 154 ? 10.120 11.588 -10.258 1.00 89.69 154 VAL A C 1
ATOM 1168 O O . VAL A 1 154 ? 10.500 12.065 -11.324 1.00 89.69 154 VAL A O 1
ATOM 1171 N N . VAL A 1 155 ? 10.953 11.418 -9.224 1.00 91.88 155 VAL A N 1
ATOM 1172 C CA . VAL A 1 155 ? 12.388 11.767 -9.289 1.00 91.88 155 VAL A CA 1
ATOM 1173 C C . VAL A 1 155 ? 13.099 10.977 -10.392 1.00 91.88 155 VAL A C 1
ATOM 1175 O O . VAL A 1 155 ? 13.942 11.515 -11.107 1.00 91.88 155 VAL A O 1
ATOM 1178 N N . ARG A 1 156 ? 12.736 9.705 -10.579 1.00 91.44 156 ARG A N 1
ATOM 1179 C CA . ARG A 1 156 ? 13.243 8.833 -11.647 1.00 91.44 156 ARG A CA 1
ATOM 1180 C C . ARG A 1 156 ? 12.263 8.719 -12.809 1.00 91.44 156 ARG A C 1
ATOM 1182 O O . ARG A 1 156 ? 12.018 7.625 -13.311 1.00 91.44 156 ARG A O 1
ATOM 1189 N N . TRP A 1 157 ? 11.759 9.865 -13.271 1.00 90.31 157 TRP A N 1
ATOM 1190 C CA . TRP A 1 157 ? 10.771 9.961 -14.351 1.00 90.31 157 TRP A CA 1
ATOM 1191 C C . TRP A 1 157 ? 11.084 9.052 -15.545 1.00 90.31 157 TRP A C 1
ATOM 1193 O O . TRP A 1 157 ? 10.251 8.252 -15.954 1.00 90.31 157 TRP A O 1
ATOM 1203 N N . HIS A 1 158 ? 12.319 9.110 -16.044 1.00 88.44 158 HIS A N 1
ATOM 1204 C CA . HIS A 1 158 ? 12.774 8.340 -17.203 1.00 88.44 158 HIS A CA 1
ATOM 1205 C C . HIS A 1 158 ? 12.675 6.812 -17.032 1.00 88.44 158 HIS A C 1
ATOM 1207 O O . HIS A 1 158 ? 12.545 6.104 -18.019 1.00 88.44 158 HIS A O 1
ATOM 1213 N N . LEU A 1 159 ? 12.708 6.274 -15.810 1.00 85.12 159 LEU A N 1
ATOM 1214 C CA . LEU A 1 159 ? 12.611 4.823 -15.580 1.00 85.12 159 LEU A CA 1
ATOM 1215 C C . LEU A 1 159 ? 11.181 4.355 -15.281 1.00 85.12 159 LEU A C 1
ATOM 1217 O O . LEU A 1 159 ? 10.871 3.180 -15.460 1.00 85.12 159 LEU A O 1
ATOM 1221 N N . PHE A 1 160 ? 10.318 5.243 -14.777 1.00 83.12 160 PHE A N 1
ATOM 1222 C CA . PHE A 1 160 ? 9.000 4.865 -14.246 1.00 83.12 160 PHE A CA 1
ATOM 1223 C C . PHE A 1 160 ? 7.821 5.437 -15.041 1.00 83.12 160 PHE A C 1
ATOM 1225 O O . PHE A 1 160 ? 6.744 4.839 -15.015 1.00 83.12 160 PHE A O 1
ATOM 1232 N N . TRP A 1 161 ? 8.030 6.554 -15.739 1.00 83.56 161 TRP A N 1
ATOM 1233 C CA . TRP A 1 161 ? 7.020 7.333 -16.465 1.00 83.56 161 TRP A CA 1
ATOM 1234 C C . TRP A 1 161 ? 7.323 7.464 -17.965 1.00 83.56 161 TRP A C 1
ATOM 1236 O O . TRP A 1 161 ? 6.605 8.154 -18.687 1.00 83.56 161 TRP A O 1
ATOM 1246 N N . SER A 1 162 ? 8.368 6.795 -18.449 1.00 84.12 162 SER A N 1
ATOM 1247 C CA . SER A 1 162 ? 8.657 6.630 -19.874 1.00 84.12 162 SER A CA 1
ATOM 1248 C C . SER A 1 162 ? 9.149 5.208 -20.160 1.00 84.12 162 SER A C 1
ATOM 1250 O O . SER A 1 162 ? 9.190 4.357 -19.271 1.00 84.12 162 SER A O 1
ATOM 1252 N N . THR A 1 163 ? 9.527 4.939 -21.409 1.00 80.06 163 THR A N 1
ATOM 1253 C CA . THR A 1 163 ? 10.089 3.657 -21.858 1.00 80.06 163 THR A CA 1
ATOM 1254 C C . THR A 1 163 ? 11.559 3.463 -21.476 1.00 80.06 163 THR A C 1
ATOM 1256 O O . THR A 1 163 ? 12.195 2.546 -21.981 1.00 80.06 163 THR A O 1
ATOM 1259 N N . GLY A 1 164 ? 12.128 4.266 -20.567 1.00 77.38 164 GLY A N 1
ATOM 1260 C CA . GLY A 1 164 ? 13.551 4.165 -20.217 1.00 77.38 164 GLY A CA 1
ATOM 1261 C C . GLY A 1 164 ? 13.950 2.863 -19.516 1.00 77.38 164 GLY A C 1
ATOM 1262 O O . GLY A 1 164 ? 15.139 2.629 -19.345 1.00 77.38 164 GLY A O 1
ATOM 1263 N N . VAL A 1 165 ? 12.997 1.986 -19.175 1.00 80.75 165 VAL A N 1
ATOM 1264 C CA . VAL A 1 165 ? 13.256 0.579 -18.805 1.00 80.75 165 VAL A CA 1
ATOM 1265 C C . VAL A 1 165 ? 13.920 -0.222 -19.938 1.00 80.75 165 VAL A C 1
ATOM 1267 O O . VAL A 1 165 ? 14.586 -1.214 -19.670 1.00 80.75 165 VAL A O 1
ATOM 1270 N N . LEU A 1 166 ? 13.774 0.217 -21.191 1.00 81.19 166 LEU A N 1
ATOM 1271 C CA . LEU A 1 166 ? 14.397 -0.413 -22.357 1.00 81.19 166 LEU A CA 1
ATOM 1272 C C . LEU A 1 166 ? 15.881 -0.035 -22.510 1.00 81.19 166 LEU A C 1
ATOM 1274 O O . LEU A 1 166 ? 16.630 -0.746 -23.167 1.00 81.19 166 LEU A O 1
ATOM 1278 N N . GLY A 1 167 ? 16.332 1.051 -21.868 1.00 79.12 167 GLY A N 1
ATOM 1279 C CA . GLY A 1 167 ? 17.678 1.599 -22.062 1.00 79.12 167 GLY A CA 1
ATOM 1280 C C . GLY A 1 167 ? 17.874 2.280 -23.423 1.00 79.12 167 GLY A C 1
ATOM 1281 O O . GLY A 1 167 ? 16.936 2.433 -24.206 1.00 79.12 167 GLY A O 1
ATOM 1282 N N . GLU A 1 168 ? 19.102 2.732 -23.691 1.00 72.75 168 GLU A N 1
ATOM 1283 C CA . GLU A 1 168 ? 19.516 3.177 -25.028 1.00 72.75 168 GLU A CA 1
ATOM 1284 C C . GLU A 1 168 ? 19.707 1.932 -25.898 1.00 72.75 168 GLU A C 1
ATOM 1286 O O . GLU A 1 168 ? 20.776 1.325 -25.930 1.00 72.75 168 GLU A O 1
ATOM 1291 N N . VAL A 1 169 ? 18.627 1.485 -26.538 1.00 61.25 169 VAL A N 1
ATOM 1292 C CA . VAL A 1 169 ? 18.695 0.397 -27.512 1.00 61.25 169 VAL A CA 1
ATOM 1293 C C . VAL A 1 169 ? 19.268 0.982 -28.800 1.00 61.25 169 VAL A C 1
ATOM 1295 O O . VAL A 1 169 ? 18.542 1.585 -29.594 1.00 61.25 169 VAL A O 1
ATOM 1298 N N . ASP A 1 170 ? 20.579 0.829 -28.994 1.00 55.88 170 ASP A N 1
ATOM 1299 C CA . ASP A 1 170 ? 21.257 1.100 -30.264 1.00 55.88 170 ASP A CA 1
ATOM 1300 C C . ASP A 1 170 ? 20.722 0.134 -31.331 1.00 55.88 170 ASP A C 1
ATOM 1302 O O . ASP A 1 170 ? 21.257 -0.938 -31.577 1.00 55.88 170 ASP A O 1
ATOM 1306 N N . THR A 1 171 ? 19.614 0.533 -31.948 1.00 51.78 171 THR A N 1
ATOM 1307 C CA . THR A 1 171 ? 19.075 0.076 -33.232 1.00 51.78 171 THR A CA 1
ATOM 1308 C C . THR A 1 171 ? 19.037 -1.431 -33.534 1.00 51.78 171 THR A C 1
ATOM 1310 O O . THR A 1 171 ? 20.036 -2.043 -33.890 1.00 51.78 171 THR A O 1
ATOM 1313 N N . ARG A 1 172 ? 17.785 -1.871 -33.722 1.00 54.78 172 ARG A N 1
ATOM 1314 C CA . ARG A 1 172 ? 17.278 -2.782 -34.768 1.00 54.78 172 ARG A CA 1
ATOM 1315 C C . ARG A 1 172 ? 17.301 -4.290 -34.508 1.00 54.78 172 ARG A C 1
ATOM 1317 O O . ARG A 1 172 ? 18.322 -4.891 -34.227 1.00 54.78 172 ARG A O 1
ATOM 1324 N N . GLU A 1 173 ? 16.114 -4.835 -34.795 1.00 57.56 173 GLU A N 1
ATOM 1325 C CA . GLU A 1 173 ? 15.798 -6.233 -35.095 1.00 57.56 173 GLU A CA 1
ATOM 1326 C C . GLU A 1 173 ? 15.855 -7.184 -33.894 1.00 57.56 173 GLU A C 1
ATOM 1328 O O . GLU A 1 173 ? 16.807 -7.926 -33.735 1.00 57.56 173 GLU A O 1
ATOM 1333 N N . GLU A 1 174 ? 14.802 -7.180 -33.057 1.00 56.44 174 GLU A N 1
ATOM 1334 C CA . GLU A 1 174 ? 13.942 -8.381 -32.896 1.00 56.44 174 GLU A CA 1
ATOM 1335 C C . GLU A 1 174 ? 12.882 -8.332 -31.776 1.00 56.44 174 GLU A C 1
ATOM 1337 O O . GLU A 1 174 ? 12.087 -9.265 -31.691 1.00 56.44 174 GLU A O 1
ATOM 1342 N N . VAL A 1 175 ? 12.731 -7.272 -30.969 1.00 58.09 175 VAL A N 1
ATOM 1343 C CA . VAL A 1 175 ? 11.759 -7.330 -29.849 1.00 58.09 175 VAL A CA 1
ATOM 1344 C C . VAL A 1 175 ? 10.566 -6.380 -29.988 1.00 58.09 175 VAL A C 1
ATOM 1346 O O . VAL A 1 175 ? 10.473 -5.335 -29.354 1.00 58.09 175 VAL A O 1
ATOM 1349 N N . THR A 1 176 ? 9.578 -6.781 -30.794 1.00 71.44 176 THR A N 1
ATOM 1350 C CA . THR A 1 176 ? 8.325 -6.026 -31.015 1.00 71.44 176 THR A CA 1
ATOM 1351 C C . THR A 1 176 ? 7.411 -5.931 -29.786 1.00 71.44 176 THR A C 1
ATOM 1353 O O . THR A 1 176 ? 6.468 -5.142 -29.787 1.00 71.44 176 THR A O 1
ATOM 1356 N N . TRP A 1 177 ? 7.624 -6.747 -28.748 1.00 81.50 177 TRP A N 1
ATOM 1357 C CA . TRP A 1 177 ? 6.740 -6.813 -27.575 1.00 81.50 177 TRP A CA 1
ATOM 1358 C C . TRP A 1 177 ? 7.231 -6.001 -26.367 1.00 81.50 177 TRP A C 1
ATOM 1360 O O . TRP A 1 177 ? 6.452 -5.762 -25.446 1.00 81.50 177 TRP A O 1
ATOM 1370 N N . GLU A 1 178 ? 8.479 -5.536 -26.364 1.00 82.19 178 GLU A N 1
ATOM 1371 C CA . GLU A 1 178 ? 9.068 -4.807 -25.234 1.00 82.19 178 GLU A CA 1
ATOM 1372 C C . GLU A 1 178 ? 8.526 -3.379 -25.100 1.00 82.19 178 GLU A C 1
ATOM 1374 O O . GLU A 1 178 ? 8.171 -2.950 -24.001 1.00 82.19 178 GLU A O 1
ATOM 1379 N N . GLU A 1 179 ? 8.370 -2.662 -26.214 1.00 83.50 179 GLU A N 1
ATOM 1380 C CA . GLU A 1 179 ? 7.779 -1.318 -26.248 1.00 83.50 179 GLU A CA 1
ATOM 1381 C C . GLU A 1 179 ? 6.344 -1.257 -25.692 1.00 83.50 179 GLU A C 1
ATOM 1383 O O . GLU A 1 179 ? 6.093 -0.457 -24.780 1.00 83.50 179 GLU A O 1
ATOM 1388 N N . PRO A 1 180 ? 5.381 -2.089 -26.152 1.00 87.75 180 PRO A N 1
ATOM 1389 C CA . PRO A 1 180 ? 4.033 -2.067 -25.588 1.00 87.75 180 PRO A CA 1
ATOM 1390 C C . PRO A 1 180 ? 4.014 -2.496 -24.116 1.00 87.75 180 PRO A C 1
ATOM 1392 O O . PRO A 1 180 ? 3.169 -2.026 -23.351 1.00 87.75 180 PRO A O 1
ATOM 1395 N N . LEU A 1 181 ? 4.952 -3.343 -23.686 1.00 86.69 181 LEU A N 1
ATOM 1396 C CA . LEU A 1 181 ? 5.066 -3.787 -22.299 1.00 86.69 181 LEU A CA 1
ATOM 1397 C C . LEU A 1 181 ? 5.641 -2.681 -21.394 1.00 86.69 181 LEU A C 1
ATOM 1399 O O . LEU A 1 181 ? 5.130 -2.455 -20.294 1.00 86.69 181 LEU A O 1
ATOM 1403 N N . ALA A 1 182 ? 6.609 -1.904 -21.882 1.00 84.88 182 ALA A N 1
ATOM 1404 C CA . ALA A 1 182 ? 7.084 -0.688 -21.225 1.00 84.88 182 ALA A CA 1
ATOM 1405 C C . ALA A 1 182 ? 5.973 0.376 -21.120 1.00 84.88 182 ALA A C 1
ATOM 1407 O O . ALA A 1 182 ? 5.800 0.993 -20.068 1.00 84.88 182 ALA A O 1
ATOM 1408 N N . PHE A 1 183 ? 5.150 0.545 -22.158 1.00 87.25 183 PHE A N 1
ATOM 1409 C CA . PHE A 1 183 ? 3.987 1.437 -22.106 1.00 87.25 183 PHE A CA 1
ATOM 1410 C C . PHE A 1 183 ? 2.916 0.953 -21.111 1.00 87.25 183 PHE A C 1
ATOM 1412 O O .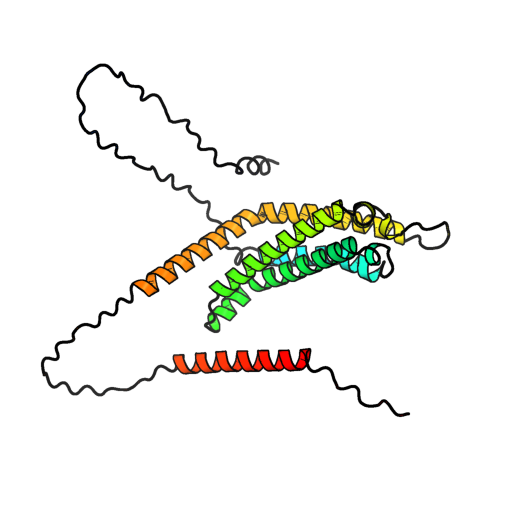 PHE A 1 183 ? 2.389 1.740 -20.320 1.00 87.25 183 PHE A O 1
ATOM 1419 N N . MET A 1 184 ? 2.644 -0.356 -21.071 1.00 89.44 184 MET A N 1
ATOM 1420 C CA . MET A 1 184 ? 1.780 -0.982 -20.062 1.00 89.44 184 MET A CA 1
ATOM 1421 C C . MET A 1 184 ? 2.257 -0.694 -18.632 1.00 89.44 184 MET A C 1
ATOM 1423 O O . MET A 1 184 ? 1.428 -0.431 -17.761 1.00 89.44 184 MET A O 1
ATOM 1427 N N . LEU A 1 185 ? 3.570 -0.681 -18.369 1.00 88.12 185 LEU A N 1
ATOM 1428 C CA . LEU A 1 185 ? 4.117 -0.338 -17.049 1.00 88.12 185 LEU A CA 1
ATOM 1429 C C . LEU A 1 185 ? 3.795 1.100 -16.622 1.00 88.12 185 LEU A C 1
ATOM 1431 O O . LEU A 1 185 ? 3.552 1.331 -15.431 1.00 88.12 185 LEU A O 1
ATOM 1435 N N . VAL A 1 186 ? 3.757 2.044 -17.566 1.00 88.81 186 VAL A N 1
ATOM 1436 C CA . VAL A 1 186 ? 3.335 3.432 -17.316 1.00 88.81 186 VAL A 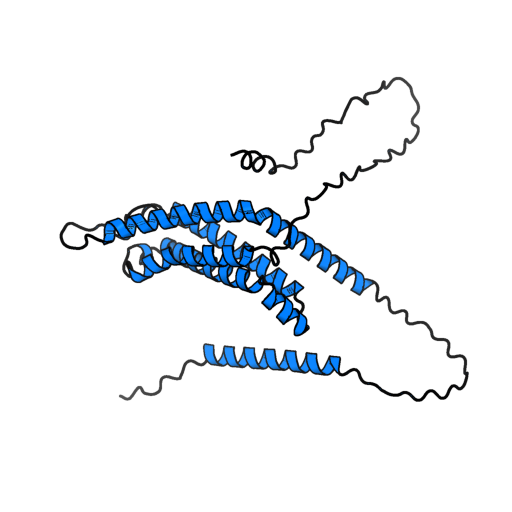CA 1
ATOM 1437 C C . VAL A 1 186 ? 1.839 3.479 -16.998 1.00 88.81 186 VAL A C 1
ATOM 1439 O O . VAL A 1 186 ? 1.448 4.075 -15.993 1.00 88.81 186 VAL A O 1
ATOM 1442 N N . ILE A 1 187 ? 0.999 2.786 -17.778 1.00 89.69 187 ILE A N 1
ATOM 1443 C CA . ILE A 1 187 ? -0.451 2.700 -17.519 1.00 89.69 187 ILE A CA 1
ATOM 1444 C C . ILE A 1 187 ? -0.724 2.101 -16.135 1.00 89.69 187 ILE A C 1
ATOM 1446 O O . ILE A 1 187 ? -1.502 2.661 -15.362 1.00 89.69 187 ILE A O 1
ATOM 1450 N N . LEU A 1 188 ? -0.067 0.988 -15.794 1.00 89.75 188 LEU A N 1
ATOM 1451 C CA . LEU A 1 188 ? -0.188 0.345 -14.485 1.00 89.75 188 LEU A CA 1
ATOM 1452 C C . LEU A 1 188 ? 0.221 1.288 -13.349 1.00 89.75 188 LEU A C 1
ATOM 1454 O O . LEU A 1 188 ? -0.378 1.254 -12.275 1.00 89.75 188 LEU A O 1
ATOM 1458 N N . HIS A 1 189 ? 1.215 2.148 -13.578 1.00 89.62 189 HIS A N 1
ATOM 1459 C CA . HIS A 1 189 ? 1.644 3.135 -12.596 1.00 89.62 189 HIS A CA 1
ATOM 1460 C C . HIS A 1 189 ? 0.590 4.234 -12.385 1.00 89.62 189 HIS A C 1
ATOM 1462 O O . HIS A 1 189 ? 0.205 4.493 -11.243 1.00 89.62 189 HIS A O 1
ATOM 1468 N N . VAL A 1 190 ? 0.042 4.804 -13.468 1.00 89.50 190 VAL A N 1
ATOM 1469 C CA . VAL A 1 190 ? -1.058 5.790 -13.414 1.00 89.50 190 VAL A CA 1
ATOM 1470 C C . VAL A 1 190 ? -2.291 5.195 -12.731 1.00 89.50 190 VAL A C 1
ATOM 1472 O O . VAL A 1 190 ? -2.872 5.815 -11.839 1.00 89.50 190 VAL A O 1
ATOM 1475 N N . ALA A 1 191 ? -2.675 3.974 -13.108 1.00 89.62 191 ALA A N 1
ATOM 1476 C CA . ALA A 1 191 ? -3.790 3.258 -12.499 1.00 89.62 191 ALA A CA 1
ATOM 1477 C C . ALA A 1 191 ? -3.550 3.006 -11.002 1.00 89.62 191 ALA A C 1
ATOM 1479 O O . ALA A 1 191 ? -4.461 3.187 -10.193 1.00 89.62 191 ALA A O 1
ATOM 1480 N N . GLY A 1 192 ? -2.319 2.653 -10.619 1.00 89.50 192 GLY A N 1
ATOM 1481 C CA . GLY A 1 192 ? -1.908 2.511 -9.224 1.00 89.50 192 GLY A CA 1
ATOM 1482 C C . GLY A 1 192 ? -2.061 3.810 -8.430 1.00 89.50 192 GLY A C 1
ATOM 1483 O O . GLY A 1 192 ? -2.633 3.787 -7.340 1.00 89.50 192 GLY A O 1
ATOM 1484 N N . LEU A 1 193 ? -1.620 4.945 -8.984 1.00 90.12 193 LEU A N 1
ATOM 1485 C CA . LEU A 1 193 ? -1.743 6.266 -8.359 1.00 90.12 193 LEU A CA 1
ATOM 1486 C C . LEU A 1 193 ? -3.213 6.675 -8.172 1.00 90.12 193 LEU A C 1
ATOM 1488 O O . LEU A 1 193 ? -3.618 7.045 -7.067 1.00 90.12 193 LEU A O 1
ATOM 1492 N N . LEU A 1 194 ? -4.025 6.564 -9.229 1.00 92.81 194 LEU A N 1
ATOM 1493 C CA . LEU A 1 194 ? -5.461 6.860 -9.177 1.00 92.81 194 LEU A CA 1
ATOM 1494 C C . LEU A 1 194 ? -6.182 5.951 -8.180 1.00 92.81 194 LEU A C 1
ATOM 1496 O O . LEU A 1 194 ? -6.988 6.423 -7.378 1.00 92.81 194 LEU A O 1
ATOM 1500 N N . GLY A 1 195 ? -5.858 4.659 -8.186 1.00 90.38 195 GLY A N 1
ATOM 1501 C CA . GLY A 1 195 ? -6.405 3.700 -7.238 1.00 90.38 195 GLY A CA 1
ATOM 1502 C C . GLY A 1 195 ? -6.047 4.047 -5.791 1.00 90.38 195 GLY A C 1
ATOM 1503 O O . GLY A 1 195 ? -6.932 4.009 -4.940 1.00 90.38 195 GLY A O 1
ATOM 1504 N N . THR A 1 196 ? -4.811 4.483 -5.507 1.00 90.69 196 THR A N 1
ATOM 1505 C CA . THR A 1 196 ? -4.414 4.964 -4.169 1.00 90.69 196 THR A CA 1
ATOM 1506 C C . THR A 1 196 ? -5.231 6.187 -3.753 1.00 90.69 196 THR A C 1
ATOM 1508 O O . THR A 1 196 ? -5.735 6.233 -2.630 1.00 90.69 196 THR A O 1
ATOM 1511 N N . ALA A 1 197 ? -5.410 7.165 -4.645 1.00 92.06 197 ALA A N 1
ATOM 1512 C CA . ALA A 1 197 ? -6.196 8.362 -4.352 1.00 92.06 197 ALA A CA 1
ATOM 1513 C C . ALA A 1 197 ? -7.660 8.014 -4.036 1.00 92.06 197 ALA A C 1
ATOM 1515 O O . ALA A 1 197 ? -8.188 8.427 -3.001 1.00 92.06 197 ALA A O 1
ATOM 1516 N N . ILE A 1 198 ? -8.293 7.183 -4.871 1.00 91.06 198 ILE A N 1
ATOM 1517 C CA . ILE A 1 198 ? -9.662 6.696 -4.652 1.00 91.06 198 ILE A CA 1
ATOM 1518 C C . ILE A 1 198 ? -9.753 5.934 -3.329 1.00 91.06 198 ILE A C 1
ATOM 1520 O O . ILE A 1 198 ? -10.691 6.149 -2.564 1.00 91.06 198 ILE A O 1
ATOM 1524 N N . PHE A 1 199 ? -8.773 5.083 -3.027 1.00 88.31 199 PHE A N 1
ATOM 1525 C CA . PHE A 1 199 ? -8.729 4.308 -1.793 1.00 88.31 199 PHE A CA 1
ATOM 1526 C C . PHE A 1 199 ? -8.681 5.208 -0.550 1.00 88.31 199 PHE A C 1
ATOM 1528 O O . PHE A 1 199 ? -9.460 5.017 0.386 1.00 88.31 199 PHE A O 1
ATOM 1535 N N . ILE A 1 200 ? -7.827 6.235 -0.556 1.00 91.44 200 ILE A N 1
ATOM 1536 C CA . ILE A 1 200 ? -7.734 7.218 0.532 1.00 91.44 200 ILE A CA 1
ATOM 1537 C C . ILE A 1 200 ? -9.046 8.000 0.666 1.00 91.44 200 ILE A C 1
ATOM 1539 O O . ILE A 1 200 ? -9.550 8.161 1.779 1.00 91.44 200 ILE A O 1
ATOM 1543 N N . CYS A 1 201 ? -9.635 8.455 -0.442 1.00 89.88 201 CYS A N 1
ATOM 1544 C CA . CYS A 1 201 ? -10.893 9.202 -0.421 1.00 89.88 201 CYS A CA 1
ATOM 1545 C C . CYS A 1 201 ? -12.067 8.355 0.089 1.00 89.88 201 CYS A C 1
ATOM 1547 O O . CYS A 1 201 ? -12.844 8.821 0.924 1.00 89.88 201 CYS A O 1
ATOM 1549 N N . ALA A 1 202 ? -12.184 7.108 -0.371 1.00 88.06 202 ALA A N 1
ATOM 1550 C CA . ALA A 1 202 ? -13.273 6.210 -0.005 1.00 88.06 202 ALA A CA 1
ATOM 1551 C C . ALA A 1 202 ? -13.177 5.753 1.457 1.00 88.06 202 ALA A C 1
ATOM 1553 O O . ALA A 1 202 ? -14.180 5.739 2.170 1.00 88.06 202 ALA A O 1
ATOM 1554 N N . TYR A 1 203 ? -11.972 5.418 1.927 1.00 87.06 203 TYR A N 1
ATOM 1555 C CA . TYR A 1 203 ? -11.790 4.741 3.214 1.00 87.06 203 TYR A CA 1
ATOM 1556 C C . TYR A 1 203 ? -11.120 5.583 4.294 1.00 87.06 203 TYR A C 1
ATOM 1558 O O . TYR A 1 203 ? -11.107 5.175 5.456 1.00 87.06 203 TYR A O 1
ATOM 1566 N N . GLY A 1 204 ? -10.625 6.782 3.981 1.00 88.75 204 GLY A N 1
ATOM 1567 C CA . GLY A 1 204 ? -9.980 7.665 4.956 1.00 88.75 204 GLY A CA 1
ATOM 1568 C C . GLY A 1 204 ? -10.898 8.034 6.124 1.00 88.75 204 GLY A C 1
ATOM 1569 O O . GLY A 1 204 ? -10.460 8.097 7.276 1.00 88.75 204 GLY A O 1
ATOM 1570 N N . ARG A 1 205 ? -12.205 8.194 5.865 1.00 87.00 205 ARG A N 1
ATOM 1571 C CA . ARG A 1 205 ? -13.208 8.416 6.920 1.00 87.00 205 ARG A CA 1
ATOM 1572 C C . ARG A 1 205 ? -13.344 7.203 7.841 1.00 87.00 205 ARG A C 1
ATOM 1574 O O . ARG A 1 205 ? -13.315 7.380 9.058 1.00 87.00 205 ARG A O 1
ATOM 1581 N N . CYS A 1 206 ? -13.441 6.001 7.272 1.00 88.88 206 CYS A N 1
ATOM 1582 C CA . CYS A 1 206 ? -13.538 4.745 8.019 1.00 88.88 206 CYS A CA 1
ATOM 1583 C C . CYS A 1 206 ? -12.272 4.488 8.844 1.00 88.88 206 CYS A C 1
ATOM 1585 O O . CYS A 1 206 ? -12.368 4.174 10.028 1.00 88.88 206 CYS A O 1
ATOM 1587 N N . TYR A 1 207 ? -11.092 4.729 8.264 1.00 88.75 207 TYR A N 1
ATOM 1588 C CA . TYR A 1 207 ? -9.802 4.672 8.957 1.00 88.75 207 TYR A CA 1
ATOM 1589 C C . TYR A 1 207 ? -9.766 5.596 10.175 1.00 88.75 207 TYR A C 1
ATOM 1591 O O . TYR A 1 207 ? -9.475 5.163 11.291 1.00 88.75 207 TYR A O 1
ATOM 1599 N N . ARG A 1 208 ? -10.130 6.870 9.992 1.00 88.88 208 ARG A N 1
ATOM 1600 C CA . ARG A 1 208 ? -10.157 7.851 11.082 1.00 88.88 208 ARG A CA 1
ATOM 1601 C C . ARG A 1 208 ? -11.172 7.481 12.166 1.00 88.88 208 ARG A C 1
ATOM 1603 O O . ARG A 1 208 ? -10.889 7.667 13.347 1.00 88.88 208 ARG A O 1
ATOM 1610 N N . ALA A 1 209 ? -12.341 6.965 11.791 1.00 87.62 209 ALA A N 1
ATOM 1611 C CA . ALA A 1 209 ? -13.349 6.499 12.740 1.00 87.62 209 ALA A CA 1
ATOM 1612 C C . ALA A 1 209 ? -12.848 5.297 13.558 1.00 87.62 209 ALA A C 1
ATOM 1614 O O . ALA A 1 209 ? -12.905 5.339 14.787 1.00 87.62 209 ALA A O 1
ATOM 1615 N N . ALA A 1 210 ? -12.277 4.282 12.905 1.00 88.00 210 ALA A N 1
ATOM 1616 C CA . ALA A 1 210 ? -11.702 3.115 13.573 1.00 88.00 210 ALA A CA 1
ATOM 1617 C C . ALA A 1 210 ? -10.565 3.502 14.530 1.00 88.00 210 ALA A C 1
ATOM 1619 O O . ALA A 1 210 ? -10.535 3.073 15.683 1.00 88.00 210 ALA A O 1
ATOM 1620 N N . TRP A 1 211 ? -9.680 4.406 14.102 1.00 89.31 211 TRP A N 1
ATOM 1621 C CA . TRP A 1 211 ? -8.591 4.896 14.943 1.00 89.31 211 TRP A CA 1
ATOM 1622 C C . TRP A 1 211 ? -9.085 5.653 16.184 1.00 89.31 211 TRP A C 1
ATOM 1624 O O . TRP A 1 211 ? -8.506 5.526 17.265 1.00 89.31 211 TRP A O 1
ATOM 1634 N N . ARG A 1 212 ? -10.166 6.435 16.062 1.00 89.88 212 ARG A N 1
ATOM 1635 C CA . ARG A 1 212 ? -10.792 7.116 17.209 1.00 89.88 212 ARG A CA 1
ATOM 1636 C C . ARG A 1 212 ? -11.392 6.128 18.200 1.00 89.88 212 ARG A C 1
ATOM 1638 O O . ARG A 1 212 ? -10.994 6.168 19.363 1.00 89.88 212 ARG A O 1
ATOM 1645 N N . ARG A 1 213 ? -12.201 5.175 17.722 1.00 88.12 213 ARG A N 1
ATOM 1646 C CA . ARG A 1 213 ? -12.777 4.099 18.550 1.00 88.12 213 ARG A CA 1
ATOM 1647 C C . ARG A 1 213 ? -11.695 3.327 19.307 1.00 88.12 213 ARG A C 1
ATOM 1649 O O . ARG A 1 213 ? -11.849 3.028 20.488 1.00 88.12 213 ARG A O 1
ATOM 1656 N N . LEU A 1 214 ? -10.563 3.046 18.661 1.00 88.00 214 LEU A N 1
ATOM 1657 C CA . LEU A 1 214 ? -9.427 2.385 19.304 1.00 88.00 214 LEU A CA 1
ATOM 1658 C C . LEU A 1 214 ? -8.820 3.222 20.446 1.00 88.00 214 LEU A C 1
ATOM 1660 O O . LEU A 1 214 ? -8.463 2.668 21.487 1.00 88.00 214 LEU A O 1
ATOM 1664 N N . ARG A 1 215 ? -8.688 4.545 20.275 1.00 89.50 215 ARG A N 1
ATOM 1665 C CA . ARG A 1 215 ? -8.180 5.442 21.330 1.00 89.50 215 ARG A CA 1
ATOM 1666 C C . ARG A 1 215 ? -9.142 5.535 22.511 1.00 89.50 215 ARG A C 1
ATOM 1668 O O . ARG A 1 215 ? -8.690 5.446 23.647 1.00 89.50 215 ARG A O 1
ATOM 1675 N N . GLU A 1 216 ? -10.439 5.647 22.246 1.00 89.44 216 GLU A N 1
ATOM 1676 C CA . GLU A 1 216 ? -11.487 5.679 23.275 1.00 89.44 216 GLU A CA 1
ATOM 1677 C C . GLU A 1 216 ? -11.497 4.388 24.101 1.00 89.44 216 GLU A C 1
ATOM 1679 O O . GLU A 1 216 ? -11.446 4.438 25.329 1.00 89.44 216 GLU A O 1
ATOM 1684 N N . ARG A 1 217 ? -11.437 3.221 23.442 1.00 87.19 217 ARG A N 1
ATOM 1685 C CA . ARG A 1 217 ? -11.341 1.918 24.124 1.00 87.19 217 ARG A CA 1
ATOM 1686 C C . ARG A 1 217 ? -10.094 1.808 25.005 1.00 87.19 217 ARG A C 1
ATOM 1688 O O . ARG A 1 217 ? -10.167 1.255 26.099 1.00 87.19 217 ARG A O 1
ATOM 1695 N N . ARG A 1 218 ? -8.953 2.350 24.564 1.00 86.62 218 ARG A N 1
ATOM 1696 C CA . ARG A 1 218 ? -7.719 2.388 25.372 1.00 86.62 218 ARG A CA 1
ATOM 1697 C C . ARG A 1 218 ? -7.835 3.315 26.578 1.00 86.62 218 ARG A C 1
ATOM 1699 O O . ARG A 1 218 ? -7.368 2.943 27.650 1.00 86.62 218 ARG A O 1
ATOM 1706 N N . ALA A 1 219 ? -8.458 4.481 26.419 1.00 87.19 219 ALA A N 1
ATOM 1707 C CA . ALA A 1 219 ? -8.693 5.409 27.523 1.00 87.19 219 ALA A CA 1
ATOM 1708 C C . ALA A 1 219 ? -9.619 4.791 28.586 1.00 87.19 219 ALA A C 1
ATOM 1710 O O . ALA A 1 219 ? -9.302 4.821 29.773 1.00 87.19 219 ALA A O 1
ATOM 1711 N N . ALA A 1 220 ? -10.704 4.137 28.159 1.00 86.94 220 ALA A N 1
ATOM 1712 C CA . ALA A 1 220 ? -11.613 3.425 29.057 1.00 86.94 220 ALA A CA 1
ATOM 1713 C C . ALA A 1 220 ? -10.919 2.267 29.801 1.00 86.94 220 ALA A C 1
ATOM 1715 O O . ALA A 1 220 ? -11.105 2.101 31.006 1.00 86.94 220 ALA A O 1
ATOM 1716 N N . ALA A 1 221 ? -10.071 1.496 29.111 1.00 83.56 221 ALA A N 1
ATOM 1717 C CA . ALA A 1 221 ? -9.301 0.420 29.735 1.00 83.56 221 ALA A CA 1
ATOM 1718 C C . ALA A 1 221 ? -8.280 0.939 30.768 1.00 83.56 221 ALA A C 1
ATOM 1720 O O . ALA A 1 221 ? -8.085 0.300 31.801 1.00 83.56 221 ALA A O 1
ATOM 1721 N N . GLY A 1 222 ? -7.662 2.098 30.513 1.00 81.56 222 GLY A N 1
ATOM 1722 C CA . GLY A 1 222 ? -6.736 2.748 31.444 1.00 81.56 222 GLY A CA 1
ATOM 1723 C C . GLY A 1 222 ? -7.417 3.236 32.727 1.00 81.56 222 GLY A C 1
ATOM 1724 O O . GLY A 1 222 ? -6.904 2.994 33.818 1.00 81.56 222 GLY A O 1
ATOM 1725 N N . ASN A 1 223 ? -8.605 3.840 32.618 1.00 80.25 223 ASN A N 1
ATOM 1726 C CA . ASN A 1 223 ? -9.354 4.335 33.780 1.00 80.25 223 ASN A CA 1
ATOM 1727 C C . ASN A 1 223 ? -9.821 3.207 34.716 1.00 80.25 223 ASN A C 1
ATOM 1729 O O . ASN A 1 223 ? -9.805 3.367 35.935 1.00 80.25 223 ASN A O 1
ATOM 1733 N N . ASN A 1 224 ? -10.163 2.036 34.170 1.00 72.50 224 ASN A N 1
ATOM 1734 C CA . ASN A 1 224 ? -10.579 0.888 34.979 1.00 72.50 224 ASN A CA 1
ATOM 1735 C C . ASN A 1 224 ? -9.433 0.258 35.793 1.00 72.50 224 ASN A C 1
ATOM 1737 O O . ASN A 1 224 ? -9.706 -0.409 36.785 1.00 72.50 224 ASN A O 1
ATOM 1741 N N . HIS A 1 225 ? -8.165 0.473 35.421 1.00 64.00 225 HIS A N 1
ATOM 1742 C CA . HIS A 1 225 ? -7.019 0.035 36.233 1.00 64.00 225 HIS A CA 1
ATOM 1743 C C . HIS A 1 225 ? -6.724 0.973 37.414 1.00 64.00 225 HIS A C 1
ATOM 1745 O O . HIS A 1 225 ? -6.190 0.515 38.419 1.00 64.00 225 HIS A O 1
ATOM 1751 N N . GLY A 1 226 ? -7.093 2.256 37.324 1.00 59.16 226 GLY A N 1
ATOM 1752 C CA . GLY A 1 226 ? -6.913 3.227 38.413 1.00 59.16 226 GLY A CA 1
ATOM 1753 C C . GLY A 1 226 ? -7.972 3.135 39.517 1.00 59.16 226 GLY A C 1
ATOM 1754 O O . GLY A 1 226 ? -7.694 3.495 40.655 1.00 59.16 226 GLY A O 1
ATOM 1755 N N . ASN A 1 227 ? -9.160 2.609 39.198 1.00 54.66 227 ASN A N 1
ATOM 1756 C CA . ASN A 1 227 ? -10.271 2.462 40.146 1.00 54.66 227 ASN A CA 1
ATOM 1757 C C . ASN A 1 227 ? -10.370 1.081 40.804 1.00 54.66 227 ASN A C 1
ATOM 1759 O O . ASN A 1 227 ? -11.267 0.866 41.615 1.00 54.66 227 ASN A O 1
ATOM 1763 N N . VAL A 1 228 ? -9.404 0.182 40.575 1.00 55.34 228 VAL A N 1
ATOM 1764 C CA . VAL A 1 228 ? -9.110 -0.884 41.549 1.00 55.34 228 VAL A CA 1
ATOM 1765 C C . VAL A 1 228 ? -8.321 -0.249 42.695 1.00 55.34 228 VAL A C 1
ATOM 1767 O O . VAL A 1 228 ? -7.213 -0.660 43.037 1.00 55.34 228 VAL A O 1
ATOM 1770 N N . HIS A 1 229 ? -8.883 0.814 43.278 1.00 50.19 229 HIS A N 1
ATOM 1771 C CA . HIS A 1 229 ? -8.520 1.187 44.621 1.00 50.19 229 HIS A CA 1
ATOM 1772 C C . HIS A 1 229 ? -8.922 -0.027 45.433 1.00 50.19 229 HIS A C 1
ATOM 1774 O O . HIS A 1 229 ? -10.093 -0.393 45.504 1.00 50.19 229 HIS A O 1
ATOM 1780 N N . VAL A 1 230 ? -7.899 -0.721 45.909 1.00 55.62 230 VAL A N 1
ATOM 1781 C CA . VAL A 1 230 ? -8.002 -1.803 46.859 1.00 55.62 230 VAL A CA 1
ATOM 1782 C C . VAL A 1 230 ? -8.859 -1.263 47.997 1.00 55.62 230 VAL A C 1
ATOM 1784 O O . VAL A 1 230 ? -8.369 -0.576 48.889 1.00 55.62 230 VAL A O 1
ATOM 1787 N N . GLU A 1 231 ? -10.157 -1.551 47.951 1.00 49.78 231 GLU A N 1
ATOM 1788 C CA . GLU A 1 231 ? -10.991 -1.696 49.128 1.00 49.78 231 GLU A CA 1
ATOM 1789 C C . GLU A 1 231 ? -10.396 -2.905 49.868 1.00 49.78 231 GLU A C 1
ATOM 1791 O O . GLU A 1 231 ? -10.944 -4.003 49.926 1.00 49.78 231 GLU A O 1
ATOM 1796 N N . GLN A 1 232 ? -9.199 -2.716 50.432 1.00 52.69 232 GLN A N 1
ATOM 1797 C CA . GLN A 1 232 ? -8.789 -3.373 51.657 1.00 52.69 232 GLN A CA 1
ATOM 1798 C C . GLN A 1 232 ? -9.737 -2.803 52.699 1.00 52.69 232 GLN A C 1
ATOM 1800 O O . GLN A 1 232 ? -9.393 -1.936 53.498 1.00 52.69 232 GLN A O 1
ATOM 1805 N N . GLY A 1 233 ? -10.984 -3.270 52.631 1.00 49.56 233 GLY A N 1
ATOM 1806 C CA . GLY A 1 233 ? -11.880 -3.227 53.750 1.00 49.56 233 GLY A CA 1
ATOM 1807 C C . GLY A 1 233 ? -11.107 -3.857 54.890 1.00 49.56 233 GLY A C 1
ATOM 1808 O O . GLY A 1 233 ? -10.784 -5.047 54.868 1.00 49.56 233 GLY A O 1
ATOM 1809 N N . THR A 1 234 ? -10.768 -3.022 55.860 1.00 54.44 234 THR A N 1
ATOM 1810 C CA . THR A 1 234 ? -10.576 -3.377 57.254 1.00 54.44 234 THR A CA 1
ATOM 1811 C C . THR A 1 234 ? -11.795 -4.189 57.677 1.00 54.44 234 THR A C 1
ATOM 1813 O O . THR A 1 234 ? -12.763 -3.685 58.240 1.00 54.44 234 THR A O 1
ATOM 1816 N N . ARG A 1 235 ? -11.779 -5.481 57.343 1.00 44.94 235 ARG A N 1
ATOM 1817 C CA . ARG A 1 235 ? -12.741 -6.461 57.816 1.00 44.94 235 ARG A CA 1
ATOM 1818 C C . ARG A 1 235 ? -12.420 -6.634 59.291 1.00 44.94 235 ARG A C 1
ATOM 1820 O O . ARG A 1 235 ? -11.545 -7.410 59.663 1.00 44.94 235 ARG A O 1
ATOM 1827 N N . ARG A 1 236 ? -13.066 -5.820 60.125 1.00 47.16 236 ARG A N 1
ATOM 1828 C CA . ARG A 1 236 ? -13.113 -6.025 61.568 1.00 47.16 236 ARG A CA 1
ATOM 1829 C C . ARG A 1 236 ? -13.747 -7.401 61.758 1.00 47.16 236 ARG A C 1
ATOM 1831 O O . ARG A 1 236 ? -14.920 -7.600 61.457 1.00 47.16 236 ARG A O 1
ATOM 1838 N N . VAL A 1 237 ? -12.910 -8.373 62.103 1.00 46.38 237 VAL A N 1
ATOM 1839 C CA . VAL A 1 237 ? -13.325 -9.730 62.438 1.00 46.38 237 VAL A CA 1
ATOM 1840 C C . VAL A 1 237 ? -13.982 -9.638 63.807 1.00 46.38 237 VAL A C 1
ATOM 1842 O O . VAL A 1 237 ? -13.301 -9.697 64.825 1.00 46.38 237 VAL A O 1
ATOM 1845 N N . ASP A 1 238 ? -15.297 -9.443 63.831 1.00 47.38 238 ASP A N 1
ATOM 1846 C CA . ASP A 1 238 ? -16.075 -9.843 64.995 1.00 47.38 238 ASP A CA 1
ATOM 1847 C C . ASP A 1 238 ? -16.180 -11.369 64.963 1.00 47.38 238 ASP A C 1
ATOM 1849 O O . ASP A 1 238 ? -16.612 -11.976 63.979 1.00 47.38 238 ASP A O 1
ATOM 1853 N N . HIS A 1 239 ? -15.685 -11.987 66.033 1.00 47.06 239 HIS A N 1
ATOM 1854 C CA . HIS A 1 239 ? -15.645 -13.425 66.255 1.00 47.06 239 HIS A CA 1
ATOM 1855 C C . HIS A 1 239 ? -17.061 -14.017 66.345 1.00 47.06 239 HIS A C 1
ATOM 1857 O O . HIS A 1 239 ? -17.579 -14.276 67.426 1.00 47.06 239 HIS A O 1
ATOM 1863 N N . GLY A 1 240 ? -17.679 -14.270 65.196 1.00 50.16 240 GLY A N 1
ATOM 1864 C CA . GLY A 1 240 ? -18.817 -15.169 65.047 1.00 50.16 240 GLY A CA 1
ATOM 1865 C C . GLY A 1 240 ? -18.356 -16.441 64.351 1.00 50.16 240 GLY A C 1
ATOM 1866 O O . GLY A 1 240 ? -18.005 -16.410 63.175 1.00 50.16 240 GLY A O 1
ATOM 1867 N N . LYS A 1 241 ? -18.313 -17.548 65.093 1.00 50.44 241 LYS A N 1
ATOM 1868 C CA . LYS A 1 241 ? -17.961 -18.889 64.615 1.00 50.44 241 LYS A CA 1
ATOM 1869 C C . LYS A 1 241 ? -18.935 -19.286 63.495 1.00 50.44 241 LYS A C 1
ATOM 1871 O O . LYS A 1 241 ? -20.101 -19.555 63.766 1.00 50.44 241 LYS A O 1
ATOM 1876 N N . VAL A 1 242 ? -18.469 -19.281 62.250 1.00 46.19 242 VAL A N 1
ATOM 1877 C CA . VAL A 1 242 ? -19.195 -19.850 61.112 1.00 46.19 242 VAL A CA 1
ATOM 1878 C C . VAL A 1 242 ? -18.264 -20.861 60.469 1.00 46.19 242 VAL A C 1
ATOM 1880 O O . VAL A 1 242 ? -17.249 -20.496 59.876 1.00 46.19 242 VAL A O 1
ATOM 1883 N N . ASP A 1 243 ? -18.614 -22.131 60.629 1.00 52.19 243 ASP A N 1
ATOM 1884 C CA . ASP A 1 243 ? -18.019 -23.233 59.892 1.00 52.19 243 ASP A CA 1
ATOM 1885 C C . ASP A 1 243 ? -18.436 -23.081 58.423 1.00 52.19 243 ASP A C 1
ATOM 1887 O O . ASP A 1 243 ? -19.563 -23.384 58.037 1.00 52.19 243 ASP A O 1
ATOM 1891 N N . VAL A 1 244 ? -17.541 -22.520 57.609 1.00 48.44 244 VAL A N 1
ATOM 1892 C CA . VAL A 1 244 ? -17.693 -22.462 56.153 1.00 48.44 244 VAL A CA 1
ATOM 1893 C C . VAL A 1 244 ? -16.656 -23.397 55.558 1.00 48.44 244 VAL A C 1
ATOM 1895 O O . VAL A 1 244 ? -15.466 -23.084 55.531 1.00 48.44 244 VAL A O 1
ATOM 1898 N N . GLU A 1 245 ? -17.125 -24.542 55.067 1.00 46.16 245 GLU A N 1
ATOM 1899 C CA . GLU A 1 245 ? -16.374 -25.407 54.165 1.00 46.16 245 GLU A CA 1
ATOM 1900 C C . GLU A 1 245 ? -15.904 -24.586 52.956 1.00 46.16 245 GLU A C 1
ATOM 1902 O O . GLU A 1 245 ? -16.658 -24.261 52.035 1.00 46.16 245 GLU A O 1
ATOM 1907 N N . GLN A 1 246 ? -14.624 -24.219 52.968 1.00 42.84 246 GLN A N 1
ATOM 1908 C CA . GLN A 1 246 ? -13.935 -23.652 51.820 1.00 42.84 246 GLN A CA 1
ATOM 1909 C C . GLN A 1 246 ? -13.707 -24.754 50.783 1.00 42.84 246 GLN A C 1
ATOM 1911 O O . GLN A 1 246 ? -12.665 -25.405 50.740 1.00 42.84 246 GLN A O 1
ATOM 1916 N N . GLY A 1 247 ? -14.687 -24.929 49.900 1.00 43.59 247 GLY A N 1
ATOM 1917 C CA . GLY A 1 247 ? -14.488 -25.578 48.611 1.00 43.59 247 GLY A CA 1
ATOM 1918 C C . GLY A 1 247 ? -13.566 -24.722 47.744 1.00 43.59 247 GLY A C 1
ATOM 1919 O O . GLY A 1 247 ? -14.023 -23.835 47.021 1.00 43.59 247 GLY A O 1
ATOM 1920 N N . ALA A 1 248 ? -12.262 -24.979 47.827 1.00 49.00 248 ALA A N 1
ATOM 1921 C CA . ALA A 1 248 ? -11.243 -24.410 46.956 1.00 49.00 248 ALA A CA 1
ATOM 1922 C C . ALA A 1 248 ? -11.489 -24.840 45.497 1.00 49.00 248 ALA A C 1
ATOM 1924 O O . ALA A 1 248 ? -10.974 -25.847 45.019 1.00 49.00 248 ALA A O 1
ATOM 1925 N N . ARG A 1 249 ? -12.294 -24.067 44.760 1.00 48.62 249 ARG A N 1
ATOM 1926 C CA . ARG A 1 249 ? -12.294 -24.092 43.294 1.00 48.62 249 ARG A CA 1
ATOM 1927 C C . ARG A 1 249 ? -11.233 -23.121 42.802 1.00 48.62 249 ARG A C 1
ATOM 1929 O O . ARG A 1 249 ? -11.510 -21.959 42.516 1.00 48.62 249 ARG A O 1
ATOM 1936 N N . GLU A 1 250 ? -10.010 -23.625 42.696 1.00 50.16 250 GLU A N 1
ATOM 1937 C CA . GLU A 1 250 ? -8.977 -23.006 41.876 1.00 50.16 250 GLU A CA 1
ATOM 1938 C C . GLU A 1 250 ? -9.505 -22.863 40.442 1.00 50.16 250 GLU A C 1
ATOM 1940 O O . GLU A 1 250 ? -9.787 -23.834 39.741 1.00 50.16 250 GLU A O 1
ATOM 1945 N N . THR A 1 251 ? -9.696 -21.623 40.005 1.00 52.09 251 THR A N 1
ATOM 1946 C CA . THR A 1 251 ? -10.097 -21.296 38.636 1.00 52.09 251 THR A CA 1
ATOM 1947 C C . THR A 1 251 ? -8.986 -21.696 37.648 1.00 52.09 251 THR A C 1
ATOM 1949 O O . THR A 1 251 ? -7.908 -21.097 37.685 1.00 52.09 251 THR A O 1
ATOM 1952 N N . PRO A 1 252 ? -9.231 -22.614 36.690 1.00 53.34 252 PRO A N 1
ATOM 1953 C CA . PRO A 1 252 ? -8.222 -23.139 35.754 1.00 53.34 252 PRO A CA 1
ATOM 1954 C C . PRO A 1 252 ? -7.784 -22.145 34.657 1.00 53.34 252 PRO A C 1
ATOM 1956 O O . PRO A 1 252 ? -7.103 -22.516 33.700 1.00 53.34 252 PRO A O 1
ATOM 1959 N N . ALA A 1 253 ? -8.172 -20.872 34.758 1.00 50.66 253 ALA A N 1
ATOM 1960 C CA . ALA A 1 253 ? -7.913 -19.859 33.737 1.00 50.66 253 ALA A CA 1
ATOM 1961 C C . ALA A 1 253 ? -6.464 -19.333 33.752 1.00 50.66 253 ALA A C 1
ATOM 1963 O O . ALA A 1 253 ? -5.935 -18.974 32.700 1.00 50.66 253 ALA A O 1
ATOM 1964 N N . ARG A 1 254 ? -5.786 -19.334 34.912 1.00 52.44 254 ARG A N 1
ATOM 1965 C CA . ARG A 1 254 ? -4.391 -18.856 35.022 1.00 52.44 254 ARG A CA 1
ATOM 1966 C C . ARG A 1 254 ? -3.371 -19.816 34.399 1.00 52.44 254 ARG A C 1
ATOM 1968 O O . ARG A 1 254 ? -2.421 -19.353 33.773 1.00 52.44 254 ARG A O 1
ATOM 1975 N N . GLY A 1 255 ? -3.600 -21.128 34.493 1.00 54.00 255 GLY A N 1
ATOM 1976 C CA . GLY A 1 255 ? -2.695 -22.138 33.927 1.00 54.00 255 GLY A CA 1
ATOM 1977 C C . GLY A 1 255 ? -2.642 -22.124 32.393 1.00 54.00 255 GLY A C 1
ATOM 1978 O O . GLY A 1 255 ? -1.568 -22.256 31.808 1.00 54.00 255 GLY A O 1
ATOM 1979 N N . ARG A 1 256 ? -3.777 -21.869 31.723 1.00 54.94 256 ARG A N 1
ATOM 1980 C CA . ARG A 1 256 ? -3.846 -21.862 30.247 1.00 54.94 256 ARG A CA 1
ATOM 1981 C C . ARG A 1 256 ? -3.075 -20.701 29.614 1.00 54.94 256 ARG A C 1
ATOM 1983 O O . ARG A 1 256 ? -2.462 -20.874 28.566 1.00 54.94 256 ARG A O 1
ATOM 1990 N N . TRP A 1 257 ? -3.044 -19.539 30.269 1.00 51.59 257 TRP A N 1
ATOM 1991 C CA . TRP A 1 257 ? -2.286 -18.374 29.794 1.00 51.59 257 TRP A CA 1
ATOM 1992 C C . TRP A 1 257 ? -0.767 -18.572 29.897 1.00 51.59 257 TRP A C 1
ATOM 1994 O O . TRP A 1 257 ? -0.017 -18.186 28.995 1.00 51.59 257 TRP A O 1
ATOM 2004 N N . GLN A 1 258 ? -0.296 -19.220 30.965 1.00 65.69 258 GLN A N 1
ATOM 2005 C CA . GLN A 1 258 ? 1.121 -19.562 31.103 1.00 65.69 258 GLN A CA 1
ATOM 2006 C C . GLN A 1 258 ? 1.548 -20.623 30.076 1.00 65.69 258 GLN A C 1
ATOM 2008 O O . GLN A 1 258 ? 2.606 -20.482 29.462 1.00 65.69 258 GLN A O 1
ATOM 2013 N N . GLN A 1 259 ? 0.692 -21.610 29.782 1.00 65.56 259 GLN A N 1
ATOM 2014 C CA . GLN A 1 259 ? 0.951 -22.573 28.706 1.00 65.56 259 GLN A CA 1
ATOM 2015 C C . GLN A 1 259 ? 1.005 -21.908 27.321 1.00 65.56 259 GLN A C 1
ATOM 2017 O O . GLN A 1 259 ? 1.975 -22.120 26.592 1.00 65.56 259 GLN A O 1
ATOM 2022 N N . ALA A 1 260 ? 0.052 -21.038 26.975 1.00 59.50 260 ALA A N 1
ATOM 2023 C CA . ALA A 1 260 ? 0.027 -20.365 25.671 1.00 59.50 260 ALA A CA 1
ATOM 2024 C C . ALA A 1 260 ? 1.251 -19.455 25.437 1.00 59.50 260 ALA A C 1
ATOM 2026 O O . ALA A 1 260 ? 1.839 -19.455 24.355 1.00 59.50 260 ALA A O 1
ATOM 2027 N N . THR A 1 261 ? 1.688 -18.718 26.464 1.00 69.69 261 THR A N 1
ATOM 2028 C CA . THR A 1 261 ? 2.875 -17.847 26.361 1.00 69.69 261 THR A CA 1
ATOM 2029 C C . THR A 1 261 ? 4.189 -18.628 26.277 1.00 69.69 261 THR A C 1
ATOM 2031 O O . THR A 1 261 ? 5.120 -18.171 25.610 1.00 69.69 261 THR A O 1
ATOM 2034 N N . SER A 1 262 ? 4.269 -19.811 26.897 1.00 74.75 262 SER A N 1
ATOM 2035 C CA . SER A 1 262 ? 5.427 -20.706 26.764 1.00 74.75 262 SER A CA 1
ATOM 2036 C C . SER A 1 262 ? 5.518 -21.340 25.370 1.00 74.75 262 SER A C 1
ATOM 2038 O O . SER A 1 262 ? 6.596 -21.349 24.777 1.00 74.75 262 SER A O 1
ATOM 2040 N N . ALA A 1 263 ? 4.383 -21.756 24.794 1.00 68.88 263 ALA A N 1
ATOM 2041 C CA . ALA A 1 263 ? 4.319 -22.327 23.450 1.00 68.88 263 ALA A CA 1
ATOM 2042 C C . ALA A 1 263 ? 4.696 -21.300 22.370 1.00 68.88 263 ALA A C 1
ATOM 2044 O O . ALA A 1 263 ? 5.481 -21.608 21.476 1.00 68.88 263 ALA A O 1
ATOM 2045 N N . ALA A 1 264 ? 4.218 -20.056 22.489 1.00 64.31 264 ALA A N 1
ATOM 2046 C CA . ALA A 1 264 ? 4.570 -18.980 21.562 1.00 64.31 264 ALA A CA 1
ATOM 2047 C C . ALA A 1 264 ? 6.073 -18.640 21.592 1.00 64.31 264 ALA A C 1
ATOM 2049 O O . ALA A 1 264 ? 6.681 -18.427 20.541 1.00 64.31 264 ALA A O 1
ATOM 2050 N N . ARG A 1 265 ? 6.701 -18.641 22.781 1.00 77.56 265 ARG A N 1
ATOM 2051 C CA . ARG A 1 265 ? 8.157 -18.457 22.902 1.00 77.56 265 ARG A CA 1
ATOM 2052 C C . ARG A 1 265 ? 8.932 -19.606 22.264 1.00 77.56 265 ARG A C 1
ATOM 2054 O O . ARG A 1 265 ? 9.831 -19.329 21.473 1.00 77.56 265 ARG A O 1
ATOM 2061 N N . ALA A 1 266 ? 8.551 -20.855 22.532 1.00 76.94 266 ALA A N 1
ATOM 2062 C CA . ALA A 1 266 ? 9.191 -22.022 21.923 1.00 76.94 266 ALA A CA 1
ATOM 2063 C C . ALA A 1 266 ? 9.107 -21.986 20.386 1.00 76.94 266 ALA A C 1
ATOM 2065 O O . ALA A 1 266 ? 10.097 -22.238 19.703 1.00 76.94 266 ALA A O 1
ATOM 2066 N N . TRP A 1 267 ? 7.959 -21.578 19.839 1.00 74.44 267 TRP A N 1
ATOM 2067 C CA . TRP A 1 267 ? 7.770 -21.449 18.393 1.00 74.44 267 TRP A CA 1
ATOM 2068 C C . TRP A 1 267 ? 8.639 -20.341 17.780 1.00 74.44 267 TRP A C 1
ATOM 2070 O O . TRP A 1 267 ? 9.278 -20.553 16.753 1.00 74.44 267 TRP A O 1
ATOM 2080 N N . SER A 1 268 ? 8.732 -19.179 18.440 1.00 66.88 268 SER A N 1
ATOM 2081 C CA . SER A 1 268 ? 9.602 -18.080 17.992 1.00 66.88 268 SER A CA 1
ATOM 2082 C C . SER A 1 268 ? 11.092 -18.447 18.013 1.00 66.88 268 SER A C 1
ATOM 2084 O O . SER A 1 268 ? 11.828 -18.070 17.104 1.00 66.88 268 SER A O 1
ATOM 2086 N N . GLN A 1 269 ? 11.528 -19.228 19.005 1.00 77.12 269 GLN A N 1
ATOM 2087 C CA . GLN A 1 269 ? 12.905 -19.716 19.105 1.00 77.12 269 GLN A CA 1
ATOM 2088 C C . GLN A 1 269 ? 13.217 -20.769 18.036 1.00 77.12 269 GLN A C 1
ATOM 2090 O O . GLN A 1 269 ? 14.284 -20.713 17.428 1.00 77.12 269 GLN A O 1
ATOM 2095 N N . ALA A 1 270 ? 12.274 -21.670 17.741 1.00 72.00 270 ALA A N 1
ATOM 2096 C CA . ALA A 1 270 ? 12.415 -22.642 16.659 1.00 72.00 270 ALA A CA 1
ATOM 2097 C C . ALA A 1 270 ? 12.545 -21.952 15.288 1.00 72.00 270 ALA A C 1
ATOM 2099 O O . ALA A 1 270 ? 13.463 -22.258 14.528 1.00 72.00 270 ALA A O 1
ATOM 2100 N N . LEU A 1 271 ? 11.704 -20.953 15.009 1.00 63.78 271 LEU A N 1
ATOM 2101 C CA . LEU A 1 271 ? 11.784 -20.149 13.784 1.00 63.78 271 LEU A CA 1
ATOM 2102 C C . LEU A 1 271 ? 13.101 -19.372 13.677 1.00 63.78 271 LEU A C 1
ATOM 2104 O O . LEU A 1 271 ? 13.735 -19.388 12.626 1.00 63.78 271 LEU A O 1
ATOM 2108 N N . ALA A 1 272 ? 13.555 -18.747 14.766 1.00 67.00 272 ALA A N 1
ATOM 2109 C CA . ALA A 1 272 ? 14.843 -18.058 14.789 1.00 67.00 272 ALA A CA 1
ATOM 2110 C C . ALA A 1 272 ? 16.015 -19.021 14.524 1.00 67.00 272 ALA A C 1
ATOM 2112 O O . ALA A 1 272 ? 16.939 -18.669 13.794 1.00 67.00 272 ALA A O 1
ATOM 2113 N N . SER A 1 273 ? 15.956 -20.250 15.049 1.00 69.88 273 SER A N 1
ATOM 2114 C CA . SER A 1 273 ? 16.986 -21.269 14.809 1.00 69.88 273 SER A CA 1
ATOM 2115 C C . SER A 1 273 ? 16.996 -21.805 13.374 1.00 69.88 273 SER A C 1
ATOM 2117 O O . SER A 1 273 ? 18.067 -22.094 12.857 1.00 69.88 273 SER A O 1
ATOM 2119 N N . GLN A 1 274 ? 15.844 -21.875 12.697 1.00 70.75 274 GLN A N 1
ATOM 2120 C CA . GLN A 1 274 ? 15.776 -22.281 11.286 1.00 70.75 274 GLN A CA 1
ATOM 2121 C C . GLN A 1 274 ? 16.252 -21.183 10.330 1.00 70.75 274 GLN A C 1
ATOM 2123 O O . GLN A 1 274 ? 16.839 -21.482 9.298 1.00 70.75 274 GLN A O 1
ATOM 2128 N N . VAL A 1 275 ? 16.021 -19.913 10.672 1.00 65.38 275 VAL A N 1
ATOM 2129 C CA . VAL A 1 275 ? 16.444 -18.774 9.841 1.00 65.38 275 VAL A CA 1
ATOM 2130 C C . VAL A 1 275 ? 17.935 -18.465 10.014 1.00 65.38 275 VAL A C 1
ATOM 2132 O O . VAL A 1 275 ? 18.579 -18.019 9.069 1.00 65.38 275 VAL A O 1
ATOM 2135 N N . LEU A 1 276 ? 18.496 -18.708 11.203 1.00 63.06 276 LEU A N 1
ATOM 2136 C CA . LEU A 1 276 ? 19.913 -18.455 11.503 1.00 63.06 276 LEU A CA 1
ATOM 2137 C C . LEU A 1 276 ? 20.796 -19.709 11.401 1.00 63.06 276 LEU A C 1
ATOM 2139 O O . LEU A 1 276 ? 22.019 -19.592 11.351 1.00 63.06 276 LEU A O 1
ATOM 2143 N N . GLY A 1 277 ? 20.197 -20.900 11.349 1.00 52.44 277 GLY A N 1
ATOM 2144 C CA . GLY A 1 277 ? 20.876 -22.178 11.155 1.00 52.44 277 GLY A CA 1
ATOM 2145 C C . GLY A 1 277 ? 21.214 -22.428 9.690 1.00 52.44 277 GLY A C 1
ATOM 2146 O O . GLY A 1 277 ? 20.678 -23.347 9.080 1.00 52.44 277 GLY A O 1
ATOM 2147 N N . GLY A 1 278 ? 22.095 -21.606 9.119 1.00 46.88 278 GLY A N 1
ATOM 2148 C CA . GLY A 1 278 ? 22.783 -21.965 7.883 1.00 46.88 278 GLY A CA 1
ATOM 2149 C C . GLY A 1 278 ? 23.584 -23.247 8.110 1.00 46.88 278 GLY A C 1
ATOM 2150 O O . GLY A 1 278 ? 24.365 -23.324 9.060 1.00 46.88 278 GLY A O 1
ATOM 2151 N N . GLU A 1 279 ? 23.370 -24.256 7.264 1.00 43.84 279 GLU A N 1
ATOM 2152 C CA . GLU A 1 279 ? 24.165 -25.483 7.292 1.00 43.84 279 GLU A CA 1
ATOM 2153 C C . GLU A 1 279 ? 25.666 -25.145 7.245 1.00 43.84 279 GLU A C 1
ATOM 2155 O O . GLU A 1 279 ? 26.098 -24.365 6.385 1.00 43.84 279 GLU A O 1
ATOM 2160 N N . PRO A 1 280 ? 26.500 -25.734 8.119 1.00 46.22 280 PRO A N 1
ATOM 2161 C CA . PRO A 1 280 ? 27.935 -25.684 7.920 1.00 46.22 280 PRO A CA 1
ATOM 2162 C C . PRO A 1 280 ? 28.256 -26.438 6.624 1.00 46.22 280 PRO A C 1
ATOM 2164 O O . PRO A 1 280 ? 28.090 -27.653 6.543 1.00 46.22 280 PRO A O 1
ATOM 2167 N N . ARG A 1 281 ? 28.725 -25.709 5.603 1.00 44.16 281 ARG A N 1
ATOM 2168 C CA . ARG A 1 281 ? 29.325 -26.281 4.390 1.00 44.16 281 ARG A CA 1
ATOM 2169 C C . ARG A 1 281 ? 30.479 -27.200 4.795 1.00 44.16 281 ARG A C 1
ATOM 2171 O O . ARG A 1 281 ? 31.595 -26.748 5.047 1.00 44.16 281 ARG A O 1
ATOM 2178 N N . ALA A 1 282 ? 30.200 -28.494 4.856 1.00 49.56 282 ALA A N 1
ATOM 2179 C CA . ALA A 1 282 ? 31.208 -29.529 4.933 1.00 49.56 282 ALA A CA 1
ATOM 2180 C C . ALA A 1 282 ? 31.815 -29.737 3.540 1.00 49.56 282 ALA A C 1
ATOM 2182 O O . ALA A 1 282 ? 31.095 -29.943 2.567 1.00 49.56 282 ALA A O 1
ATOM 2183 N N . GLY A 1 283 ? 33.147 -29.732 3.470 1.00 44.75 283 GLY A N 1
ATOM 2184 C CA . GLY A 1 283 ? 33.871 -30.380 2.379 1.00 44.75 283 GLY A CA 1
ATOM 2185 C C . GLY A 1 283 ? 34.585 -29.456 1.401 1.00 44.75 283 GLY A C 1
ATOM 2186 O O . GLY A 1 283 ? 34.342 -29.528 0.203 1.00 44.75 283 GLY A O 1
ATOM 2187 N N . ALA A 1 284 ? 35.545 -28.672 1.893 1.00 44.22 284 ALA A N 1
ATOM 2188 C CA . ALA A 1 284 ? 36.774 -28.477 1.133 1.00 44.22 284 ALA A CA 1
ATOM 2189 C C . ALA A 1 284 ? 37.699 -29.669 1.428 1.00 44.22 284 ALA A C 1
ATOM 2191 O O . ALA A 1 284 ? 37.963 -29.981 2.593 1.00 44.22 284 ALA A O 1
ATOM 2192 N N . ARG A 1 285 ? 38.174 -30.344 0.383 1.00 45.03 285 ARG A N 1
ATOM 2193 C CA . ARG A 1 285 ? 39.347 -31.221 0.435 1.00 45.03 285 ARG A CA 1
ATOM 2194 C C . ARG A 1 285 ? 40.294 -30.851 -0.717 1.00 45.03 285 ARG A C 1
ATOM 2196 O O . ARG A 1 285 ? 39.801 -30.326 -1.713 1.00 45.03 285 ARG A O 1
ATOM 2203 N N . PRO A 1 286 ? 41.607 -31.036 -0.487 1.00 50.38 286 PRO A N 1
ATOM 2204 C CA . PRO A 1 286 ? 42.708 -30.380 -1.197 1.00 50.38 286 PRO A CA 1
ATOM 2205 C C . PRO A 1 286 ? 42.834 -30.771 -2.667 1.00 50.38 286 PRO A C 1
ATOM 2207 O O . PRO A 1 286 ? 42.461 -31.917 -3.004 1.00 50.38 286 PRO A O 1
#

pLDDT: mean 73.6, std 19.55, range [32.28, 96.25]